Protein AF-A0A2N2HUB3-F1 (afdb_monomer_lite)

Radius of gyration: 21.48 Å; chains: 1; bounding box: 60×39×66 Å

pLDDT: mean 91.84, std 10.14, range [50.34, 98.69]

Structure (mmCIF, N/CA/C/O backbone):
data_AF-A0A2N2HUB3-F1
#
_entry.id   AF-A0A2N2HUB3-F1
#
loop_
_atom_site.group_PDB
_atom_site.id
_atom_site.type_symbol
_atom_site.label_atom_id
_atom_site.label_alt_id
_atom_site.label_comp_id
_atom_site.label_asym_id
_atom_site.label_entity_id
_atom_site.label_seq_id
_atom_site.pdbx_PDB_ins_code
_atom_site.Cartn_x
_atom_site.Cartn_y
_atom_site.Cartn_z
_atom_site.occupancy
_atom_site.B_iso_or_equiv
_atom_site.auth_seq_id
_atom_site.auth_comp_id
_atom_site.auth_asym_id
_atom_site.auth_atom_id
_atom_site.pdbx_PDB_model_num
ATOM 1 N N . MET A 1 1 ? -15.104 -10.511 15.537 1.00 75.62 1 MET A N 1
ATOM 2 C CA . MET A 1 1 ? -16.083 -10.138 14.486 1.00 75.62 1 MET A CA 1
ATOM 3 C C . MET A 1 1 ? -15.858 -8.746 13.889 1.00 75.62 1 MET A C 1
ATOM 5 O O . MET A 1 1 ? -15.618 -8.675 12.693 1.00 75.62 1 MET A O 1
ATOM 9 N N . PHE A 1 2 ? -15.885 -7.640 14.654 1.00 90.81 2 PHE A N 1
ATOM 10 C CA . PHE A 1 2 ? -15.798 -6.290 14.054 1.00 90.81 2 PHE A CA 1
ATOM 11 C C . PHE A 1 2 ? -14.501 -6.021 13.260 1.00 90.81 2 PHE A C 1
ATOM 13 O O . PHE A 1 2 ? -14.580 -5.626 12.099 1.00 90.81 2 PHE A O 1
ATOM 20 N N . LEU A 1 3 ? -13.321 -6.259 13.855 1.00 93.94 3 LEU A N 1
ATOM 21 C CA . LEU A 1 3 ? -12.032 -6.048 13.176 1.00 93.94 3 LEU A CA 1
ATOM 22 C C . LEU A 1 3 ? -11.904 -6.917 11.917 1.00 93.94 3 LEU A C 1
ATOM 24 O O . LEU A 1 3 ? -11.557 -6.408 10.862 1.00 93.94 3 LEU A O 1
ATOM 28 N N . GLN A 1 4 ? -12.263 -8.197 12.019 1.00 96.50 4 GLN A N 1
ATOM 29 C CA . GLN A 1 4 ? -12.254 -9.152 10.906 1.00 96.50 4 GLN A CA 1
ATOM 30 C C . GLN A 1 4 ? -13.107 -8.671 9.725 1.00 96.50 4 GLN A C 1
ATOM 32 O O . GLN A 1 4 ? -12.655 -8.705 8.588 1.00 96.50 4 GLN A O 1
ATOM 37 N N . ARG A 1 5 ? -14.300 -8.119 9.984 1.00 96.56 5 ARG A N 1
ATOM 38 C CA . ARG A 1 5 ? -15.138 -7.524 8.930 1.00 96.56 5 ARG A CA 1
ATOM 39 C C . ARG A 1 5 ? -14.471 -6.314 8.267 1.00 96.56 5 ARG A C 1
ATOM 41 O O . ARG A 1 5 ? -14.607 -6.133 7.062 1.00 96.56 5 ARG A O 1
ATOM 48 N N . ARG A 1 6 ? -13.773 -5.476 9.042 1.00 97.19 6 ARG A N 1
ATOM 49 C CA . ARG A 1 6 ? -13.051 -4.305 8.519 1.00 97.19 6 ARG A CA 1
ATOM 50 C C . ARG A 1 6 ? -11.842 -4.698 7.677 1.00 97.19 6 ARG A C 1
ATOM 52 O O . ARG A 1 6 ? -11.689 -4.158 6.590 1.00 97.19 6 ARG A O 1
ATOM 59 N N . VAL A 1 7 ? -11.049 -5.662 8.142 1.00 97.69 7 VAL A N 1
ATOM 60 C CA . VAL A 1 7 ? -9.924 -6.220 7.378 1.00 97.69 7 VAL A CA 1
ATOM 61 C C . VAL A 1 7 ? -10.422 -6.903 6.107 1.00 97.69 7 VAL A C 1
ATOM 63 O O . VAL A 1 7 ? -9.866 -6.662 5.043 1.00 97.69 7 VAL A O 1
ATOM 66 N N . GLY A 1 8 ? -11.525 -7.654 6.177 1.00 97.69 8 GLY A N 1
ATOM 67 C CA . GLY A 1 8 ? -12.144 -8.240 4.991 1.00 97.69 8 GLY A CA 1
ATOM 68 C C . GLY A 1 8 ? -12.582 -7.182 3.975 1.00 97.69 8 GLY A C 1
ATOM 69 O O . GLY A 1 8 ? -12.264 -7.299 2.796 1.00 97.69 8 GLY A O 1
ATOM 70 N N . LEU A 1 9 ? -13.262 -6.118 4.419 1.00 97.94 9 LEU A N 1
ATOM 71 C CA . LEU A 1 9 ? -13.651 -5.012 3.536 1.00 97.94 9 LEU A CA 1
ATOM 72 C C . LEU A 1 9 ? -12.430 -4.332 2.906 1.00 97.94 9 LEU A C 1
ATOM 74 O O . LEU A 1 9 ? -12.442 -4.071 1.711 1.00 97.94 9 LEU A O 1
ATOM 78 N N . PHE A 1 10 ? -11.371 -4.106 3.684 1.00 98.38 10 PHE A N 1
ATOM 79 C CA . PHE A 1 10 ? -10.105 -3.597 3.163 1.00 98.38 10 PHE A CA 1
ATOM 80 C C . PHE A 1 10 ? -9.501 -4.519 2.096 1.00 98.38 10 PHE A C 1
ATOM 82 O O . PHE A 1 10 ? -9.137 -4.026 1.034 1.00 98.38 10 PHE A O 1
ATOM 89 N N . GLY A 1 11 ? -9.454 -5.835 2.330 1.00 98.12 11 GLY A N 1
ATOM 90 C CA . GLY A 1 11 ? -8.961 -6.804 1.347 1.00 98.12 11 GLY A CA 1
ATOM 91 C C . GLY A 1 11 ? -9.738 -6.747 0.030 1.00 98.12 11 GLY A C 1
ATOM 92 O O . GLY A 1 11 ? -9.138 -6.704 -1.040 1.00 98.12 11 GLY A O 1
ATOM 93 N N . LEU A 1 12 ? -11.070 -6.641 0.098 1.00 98.38 12 LEU A N 1
ATOM 94 C CA . LEU A 1 12 ? -11.916 -6.502 -1.090 1.00 98.38 12 LEU A CA 1
ATOM 95 C C . LEU A 1 12 ? -11.690 -5.170 -1.814 1.00 98.38 12 LEU A C 1
ATOM 97 O O . LEU A 1 12 ? -11.563 -5.157 -3.034 1.00 98.38 12 LEU A O 1
ATOM 101 N N . THR A 1 13 ? -11.629 -4.055 -1.080 1.00 98.25 13 THR A N 1
ATOM 102 C CA . THR A 1 13 ? -11.355 -2.734 -1.664 1.00 98.25 13 THR A CA 1
ATOM 103 C C . THR A 1 13 ? -9.975 -2.700 -2.316 1.00 98.25 13 THR A C 1
ATOM 105 O O . THR A 1 13 ? -9.844 -2.227 -3.438 1.00 98.25 13 THR A O 1
ATOM 108 N N . GLY A 1 14 ? -8.957 -3.245 -1.652 1.00 97.81 14 GLY A N 1
ATOM 109 C CA . GLY A 1 14 ? -7.604 -3.341 -2.188 1.00 97.81 14 GLY A CA 1
ATOM 110 C C . GLY A 1 14 ? -7.521 -4.225 -3.436 1.00 97.81 14 GLY A C 1
ATOM 111 O O . GLY A 1 14 ? -6.893 -3.831 -4.416 1.00 97.81 14 GLY A O 1
ATOM 112 N N . PHE A 1 15 ? -8.213 -5.370 -3.444 1.00 98.44 15 PHE A N 1
ATOM 113 C CA . PHE A 1 15 ? -8.349 -6.205 -4.640 1.00 98.44 15 PHE A CA 1
ATOM 114 C C . PHE A 1 15 ? -9.063 -5.470 -5.778 1.00 98.44 15 PHE A C 1
ATOM 116 O O . PHE A 1 15 ? -8.614 -5.556 -6.912 1.00 98.44 15 PHE A O 1
ATOM 123 N N . ALA A 1 16 ? -10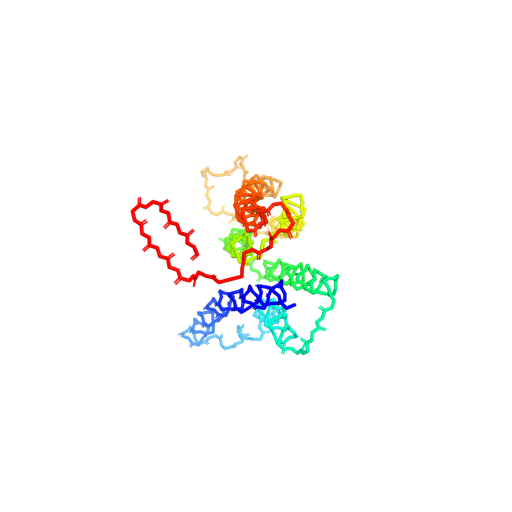.138 -4.727 -5.504 1.00 98.12 16 ALA A N 1
ATOM 124 C CA . ALA A 1 16 ? -10.849 -3.971 -6.535 1.00 98.12 16 ALA A CA 1
ATOM 125 C C . ALA A 1 16 ? -9.973 -2.863 -7.148 1.00 98.12 16 ALA A C 1
ATOM 127 O O . ALA A 1 16 ? -9.971 -2.687 -8.367 1.00 98.12 16 ALA A O 1
ATOM 128 N N . LEU A 1 17 ? -9.193 -2.154 -6.323 1.00 96.31 17 LEU A N 1
ATOM 129 C CA . LEU A 1 17 ? -8.239 -1.143 -6.789 1.00 96.31 17 LEU A CA 1
ATOM 130 C C . LEU A 1 17 ? -7.161 -1.764 -7.691 1.00 96.31 17 LEU A C 1
ATOM 132 O O . LEU A 1 17 ? -6.970 -1.299 -8.813 1.00 96.31 17 LEU A O 1
ATOM 136 N N . GLY A 1 18 ? -6.510 -2.842 -7.241 1.00 96.25 18 GLY A N 1
ATOM 137 C CA . GLY A 1 18 ? -5.507 -3.558 -8.041 1.00 96.25 18 GLY A CA 1
ATOM 138 C C . GLY A 1 18 ? -6.098 -4.175 -9.310 1.00 96.25 18 GLY A C 1
ATOM 139 O O . GLY A 1 18 ? -5.625 -3.939 -10.418 1.00 96.25 18 GLY A O 1
ATOM 140 N N . GLY A 1 19 ? -7.217 -4.881 -9.165 1.00 96.62 19 GLY A N 1
ATOM 141 C CA . GLY A 1 19 ? -7.943 -5.531 -10.251 1.00 96.62 19 GLY A CA 1
ATOM 142 C C . GLY A 1 19 ? -8.383 -4.568 -11.351 1.00 96.62 19 GLY A C 1
ATOM 143 O O . GLY A 1 19 ? -8.326 -4.934 -12.519 1.00 96.62 19 GLY A O 1
ATOM 144 N N . THR A 1 20 ? -8.743 -3.325 -11.016 1.00 96.62 20 THR A N 1
ATOM 145 C CA . THR A 1 20 ? -9.075 -2.300 -12.022 1.00 96.62 20 THR A CA 1
ATOM 146 C C . THR A 1 20 ? -7.884 -2.029 -12.944 1.00 96.62 20 THR A C 1
ATOM 148 O O . THR A 1 20 ? -8.033 -2.029 -14.166 1.00 96.62 20 THR A O 1
ATOM 151 N N . PHE A 1 21 ? -6.683 -1.857 -12.381 1.00 94.38 21 PHE A N 1
ATOM 152 C CA . PHE A 1 21 ? -5.484 -1.624 -13.185 1.00 94.38 21 PHE A CA 1
ATOM 153 C C . PHE A 1 21 ? -5.021 -2.893 -13.909 1.00 94.38 21 PHE A C 1
ATOM 155 O O . PHE A 1 21 ? -4.549 -2.816 -15.040 1.00 94.38 21 PHE A O 1
ATOM 162 N N . LEU A 1 22 ? -5.211 -4.072 -13.310 1.00 95.81 22 LEU A N 1
ATOM 163 C CA . LEU A 1 22 ? -4.952 -5.345 -13.980 1.00 95.81 22 LEU A CA 1
ATOM 164 C C . LEU A 1 22 ? -5.840 -5.523 -15.221 1.00 95.81 22 LEU A C 1
ATOM 166 O O . LEU A 1 22 ? -5.328 -5.848 -16.288 1.00 95.81 22 LEU A O 1
ATOM 170 N N . VAL A 1 23 ? -7.147 -5.261 -15.105 1.00 97.12 23 VAL A N 1
ATOM 171 C CA . VAL A 1 23 ? -8.097 -5.312 -16.231 1.00 97.12 23 VAL A CA 1
ATOM 172 C C . VAL A 1 23 ? -7.701 -4.313 -17.310 1.00 97.12 23 VAL A C 1
ATOM 174 O O . VAL A 1 23 ? -7.645 -4.681 -18.481 1.00 97.12 23 VAL A O 1
ATOM 177 N N . PHE A 1 24 ? -7.356 -3.081 -16.927 1.00 95.19 24 PHE A N 1
ATOM 178 C CA . PHE A 1 24 ? -6.830 -2.087 -17.862 1.00 95.19 24 PHE A CA 1
ATOM 179 C C . PHE A 1 24 ? -5.612 -2.620 -18.636 1.00 95.19 24 PHE A C 1
ATOM 181 O O . PHE A 1 24 ? -5.588 -2.546 -19.862 1.00 95.19 24 PHE A O 1
ATOM 188 N N . ARG A 1 25 ? -4.636 -3.230 -17.952 1.00 93.75 25 ARG A N 1
ATOM 189 C CA . ARG A 1 25 ? -3.442 -3.804 -18.597 1.00 93.75 25 ARG A CA 1
ATOM 190 C C . ARG A 1 25 ? -3.767 -4.965 -19.540 1.00 93.75 25 ARG A C 1
ATOM 192 O O . ARG A 1 25 ? -3.161 -5.048 -20.604 1.00 93.75 25 ARG A O 1
ATOM 199 N N . VAL A 1 26 ? -4.722 -5.829 -19.183 1.00 95.62 26 VAL A N 1
ATOM 200 C CA . VAL A 1 26 ? -5.209 -6.901 -20.072 1.00 95.62 26 VAL A CA 1
ATOM 201 C C . VAL A 1 26 ? -5.832 -6.305 -21.335 1.00 95.62 26 VAL A C 1
ATOM 203 O O . VAL A 1 26 ? -5.488 -6.727 -22.434 1.00 95.62 26 VAL A O 1
ATOM 206 N N . ILE A 1 27 ? -6.700 -5.298 -21.193 1.00 95.88 27 ILE A N 1
ATOM 207 C CA . ILE A 1 27 ? -7.337 -4.622 -22.334 1.00 95.88 27 ILE A CA 1
ATOM 208 C C . ILE A 1 27 ? -6.278 -4.010 -23.254 1.00 95.88 27 ILE A C 1
ATOM 210 O O . ILE A 1 27 ? -6.355 -4.201 -24.463 1.00 95.88 27 ILE A O 1
ATOM 214 N N . VAL A 1 28 ? -5.279 -3.319 -22.694 1.00 93.12 28 VAL A N 1
ATOM 215 C CA . VAL A 1 28 ? -4.187 -2.721 -23.478 1.00 93.12 28 VAL A CA 1
ATOM 216 C C . VAL A 1 28 ? -3.401 -3.792 -24.235 1.00 93.12 28 VAL A C 1
ATOM 218 O O . VAL A 1 28 ? -3.229 -3.649 -25.437 1.00 93.12 28 VAL A O 1
ATOM 221 N N . SER A 1 29 ? -2.992 -4.878 -23.573 1.00 93.56 29 SER A N 1
ATOM 222 C CA . SER A 1 29 ? -2.249 -5.981 -24.209 1.00 93.56 29 SER A CA 1
ATOM 223 C C . SER A 1 29 ? -3.013 -6.607 -25.382 1.00 93.56 29 SER A C 1
ATOM 225 O O . SER A 1 29 ? -2.427 -6.854 -26.438 1.00 93.56 29 SER A O 1
ATOM 227 N N . LEU A 1 30 ? -4.326 -6.812 -25.232 1.00 94.00 30 LEU A N 1
ATOM 228 C CA . LEU A 1 30 ? -5.175 -7.330 -26.307 1.00 94.00 30 LEU A CA 1
ATOM 229 C C . LEU A 1 30 ? -5.362 -6.307 -27.437 1.00 94.00 30 LEU A C 1
ATOM 231 O O . LEU A 1 30 ? -5.325 -6.676 -28.607 1.00 94.00 30 LEU A O 1
ATOM 235 N N . ALA A 1 31 ? -5.535 -5.025 -27.104 1.00 94.94 31 ALA A N 1
ATOM 236 C CA . ALA A 1 31 ? -5.733 -3.956 -28.083 1.00 94.94 31 ALA A CA 1
ATOM 237 C C . ALA A 1 31 ? -4.475 -3.670 -28.918 1.00 94.94 31 ALA A C 1
ATOM 239 O O . ALA A 1 31 ? -4.591 -3.317 -30.090 1.00 94.94 31 ALA A O 1
ATOM 240 N N . THR A 1 32 ? -3.279 -3.846 -28.348 1.00 93.75 32 THR A N 1
ATOM 241 C CA . THR A 1 32 ? -2.006 -3.677 -29.065 1.00 93.75 32 THR A CA 1
ATOM 242 C C . THR A 1 32 ? -1.561 -4.935 -29.810 1.00 93.75 32 THR A C 1
ATOM 244 O O . THR A 1 32 ? -0.515 -4.902 -30.442 1.00 93.75 32 THR A O 1
ATOM 247 N N . SER A 1 33 ? -2.344 -6.025 -29.782 1.00 91.06 33 SER A N 1
ATOM 248 C CA . SER A 1 33 ? -1.982 -7.328 -30.372 1.00 91.06 33 SER A CA 1
ATOM 249 C C . SER A 1 33 ? -0.669 -7.909 -29.827 1.00 91.06 33 SER A C 1
ATOM 251 O O . SER A 1 33 ? 0.051 -8.601 -30.538 1.00 91.06 33 SER A O 1
ATOM 253 N N . GLU A 1 34 ? -0.394 -7.666 -28.544 1.00 89.12 34 GLU A N 1
ATOM 254 C CA . GLU A 1 34 ? 0.800 -8.133 -27.829 1.00 89.12 34 GLU A CA 1
ATOM 255 C C . GLU A 1 34 ? 0.377 -9.110 -26.710 1.00 89.12 34 GLU A C 1
ATOM 257 O O . GLU A 1 34 ? 0.435 -8.765 -25.521 1.00 89.12 34 GLU A O 1
ATOM 262 N N . PRO A 1 35 ? -0.133 -10.315 -27.045 1.00 86.25 35 PRO A N 1
ATOM 263 C CA . PRO A 1 35 ? -0.679 -11.254 -26.060 1.00 86.25 35 PRO A CA 1
ATOM 264 C C . PRO A 1 35 ? 0.392 -11.829 -25.126 1.00 86.25 35 PRO A C 1
ATOM 266 O O . PRO A 1 35 ? 0.078 -12.202 -23.995 1.00 86.25 35 PRO A O 1
ATOM 269 N N . ASP A 1 36 ? 1.659 -11.840 -25.547 1.00 88.00 36 ASP A N 1
ATOM 270 C CA . ASP A 1 36 ? 2.785 -12.303 -24.729 1.00 88.00 36 ASP A CA 1
ATOM 271 C C . ASP A 1 36 ? 2.968 -11.450 -23.464 1.00 88.00 36 ASP A C 1
ATOM 273 O O . ASP A 1 36 ? 3.448 -11.937 -22.434 1.00 88.00 36 ASP A O 1
ATOM 277 N N . LEU A 1 37 ? 2.481 -10.200 -23.476 1.00 88.38 37 LEU A N 1
ATOM 278 C CA . LEU A 1 37 ? 2.459 -9.344 -22.291 1.00 88.38 37 LEU A CA 1
ATOM 279 C C . LEU A 1 37 ? 1.627 -9.942 -21.152 1.00 88.38 37 LEU A C 1
ATOM 281 O O . LEU A 1 37 ? 1.935 -9.660 -19.996 1.00 88.38 37 LEU A O 1
ATOM 285 N N . LEU A 1 38 ? 0.623 -10.784 -21.431 1.00 91.56 38 LEU A N 1
ATOM 286 C CA . LEU A 1 38 ? -0.212 -11.424 -20.404 1.00 91.56 38 LEU A CA 1
ATOM 287 C C . LEU A 1 38 ? 0.583 -12.386 -19.514 1.00 91.56 38 LEU A C 1
ATOM 289 O O . LEU A 1 38 ? 0.256 -12.541 -18.336 1.00 91.56 38 LEU A O 1
ATOM 293 N N . LEU A 1 39 ? 1.629 -13.007 -20.062 1.00 93.44 39 LEU A N 1
ATOM 294 C CA . LEU A 1 39 ? 2.522 -13.920 -19.344 1.00 93.44 39 LEU A CA 1
ATOM 295 C C . LEU A 1 39 ? 3.796 -13.230 -18.848 1.00 93.44 39 LEU A C 1
ATOM 297 O O . LEU A 1 39 ? 4.616 -13.852 -18.171 1.00 93.44 39 LEU A O 1
ATOM 301 N N . HIS A 1 40 ? 3.959 -11.939 -19.140 1.00 94.69 40 HIS A N 1
ATOM 302 C CA . HIS A 1 40 ? 5.112 -11.176 -18.695 1.00 94.69 40 HIS A CA 1
ATOM 303 C C . HIS A 1 40 ? 5.210 -11.178 -17.155 1.00 94.69 40 HIS A C 1
ATOM 305 O O . HIS A 1 40 ? 4.186 -11.020 -16.476 1.00 94.69 40 HIS A O 1
ATOM 311 N N . PRO A 1 41 ? 6.417 -11.278 -16.559 1.00 96.38 41 PRO A N 1
ATOM 312 C CA . PRO A 1 41 ? 6.581 -11.332 -15.102 1.00 96.38 41 PRO A CA 1
ATOM 313 C C . PRO A 1 41 ? 5.884 -10.189 -14.350 1.00 96.38 41 PRO A C 1
ATOM 315 O O . PRO A 1 41 ? 5.332 -10.391 -13.267 1.00 96.38 41 PRO A O 1
ATOM 318 N N . SER A 1 42 ? 5.822 -8.993 -14.948 1.00 95.25 42 SER A N 1
ATOM 319 C CA . SER A 1 42 ? 5.101 -7.851 -14.371 1.00 95.25 42 SER A CA 1
ATOM 320 C C . SER A 1 42 ? 3.577 -8.051 -14.300 1.00 95.25 42 SER A C 1
ATOM 322 O O . SER A 1 42 ? 2.930 -7.474 -13.429 1.00 95.25 42 SER A O 1
ATOM 324 N N . MET A 1 43 ? 2.961 -8.837 -15.188 1.00 96.31 43 MET A N 1
ATOM 325 C CA . MET A 1 43 ? 1.538 -9.197 -15.080 1.00 96.31 43 MET A CA 1
ATOM 326 C C . MET A 1 43 ? 1.314 -10.207 -13.958 1.00 96.31 43 MET A C 1
ATOM 328 O O . MET A 1 43 ? 0.412 -10.024 -13.139 1.00 96.31 43 MET A O 1
ATOM 332 N N . ILE A 1 44 ? 2.180 -11.218 -13.866 1.00 96.88 44 ILE A N 1
ATOM 333 C CA . ILE A 1 44 ? 2.109 -12.257 -12.832 1.00 96.88 44 ILE A CA 1
ATOM 334 C C . ILE A 1 44 ? 2.256 -11.638 -11.438 1.00 96.88 44 ILE A C 1
ATOM 336 O O . ILE A 1 44 ? 1.458 -11.928 -10.548 1.00 96.88 44 ILE A O 1
ATOM 340 N N . LEU A 1 45 ? 3.227 -10.741 -11.247 1.00 97.81 45 LEU A N 1
ATOM 341 C CA . LEU A 1 45 ? 3.451 -10.063 -9.967 1.00 97.81 45 LEU A CA 1
ATOM 342 C C . LEU A 1 45 ? 2.311 -9.107 -9.596 1.00 97.81 45 LEU A C 1
ATOM 344 O O . LEU A 1 45 ? 1.916 -9.052 -8.432 1.00 97.81 45 LEU A O 1
ATOM 348 N N . HIS A 1 46 ? 1.715 -8.420 -10.574 1.00 97.69 46 HIS A N 1
ATOM 349 C CA . HIS A 1 46 ? 0.514 -7.618 -10.339 1.00 97.69 46 HIS A CA 1
ATOM 350 C C . HIS A 1 46 ? -0.654 -8.493 -9.862 1.00 97.69 46 HIS A C 1
ATOM 352 O O . HIS A 1 46 ? -1.294 -8.193 -8.847 1.00 97.69 46 HIS A O 1
ATOM 358 N N . LEU A 1 47 ? -0.926 -9.588 -10.581 1.00 97.88 47 LEU A N 1
ATOM 359 C CA . LEU A 1 47 ? -1.972 -10.542 -10.227 1.00 97.88 47 LEU A CA 1
ATOM 360 C C . LEU A 1 47 ? -1.721 -11.122 -8.832 1.00 97.88 47 LEU A C 1
ATOM 362 O O . LEU A 1 47 ? -2.628 -11.112 -8.004 1.00 97.88 47 LEU A O 1
ATOM 366 N N . ALA A 1 48 ? -0.494 -11.551 -8.535 1.00 98.19 48 ALA A N 1
ATOM 367 C CA . ALA A 1 48 ? -0.116 -12.064 -7.223 1.00 98.19 48 ALA A CA 1
ATOM 368 C C . ALA A 1 48 ? -0.391 -11.035 -6.114 1.00 98.19 48 ALA A C 1
ATOM 370 O O . ALA A 1 48 ? -1.050 -11.365 -5.127 1.00 98.19 48 ALA A O 1
ATOM 371 N N . GLY A 1 49 ? 0.028 -9.778 -6.299 1.00 97.88 49 GLY A N 1
ATOM 372 C CA . GLY A 1 49 ? -0.210 -8.694 -5.342 1.00 97.88 49 GLY A CA 1
ATOM 373 C C . GLY A 1 49 ? -1.694 -8.416 -5.093 1.00 97.88 49 GLY A C 1
ATOM 374 O O . GLY A 1 49 ? -2.102 -8.228 -3.943 1.00 97.88 49 GLY A O 1
ATOM 375 N N . SER A 1 50 ? -2.518 -8.461 -6.142 1.00 98.12 50 SER A N 1
ATOM 376 C CA . SER A 1 50 ? -3.982 -8.365 -6.040 1.00 98.12 50 SER A CA 1
ATOM 377 C C . SER A 1 50 ? -4.594 -9.572 -5.317 1.00 98.12 50 SER A C 1
ATOM 379 O O . SER A 1 50 ? -5.436 -9.407 -4.430 1.00 98.12 50 SER A O 1
ATOM 381 N N . LEU A 1 51 ? -4.146 -10.789 -5.637 1.00 98.31 51 LEU A N 1
ATOM 382 C CA . LEU A 1 51 ? -4.638 -12.017 -5.014 1.00 98.31 51 LEU A CA 1
ATOM 383 C C . LEU A 1 51 ? -4.306 -12.085 -3.520 1.00 98.31 51 LEU A C 1
ATOM 385 O O . LEU A 1 51 ? -5.132 -12.588 -2.767 1.00 98.31 51 LEU A O 1
ATOM 389 N N . MET A 1 52 ? -3.184 -11.523 -3.054 1.00 98.25 52 MET A N 1
ATOM 390 C CA . MET A 1 52 ? -2.882 -11.434 -1.611 1.00 98.25 52 MET A CA 1
ATOM 391 C C . MET A 1 52 ? -3.957 -10.665 -0.820 1.00 98.25 52 MET A C 1
ATOM 393 O O . MET A 1 52 ? -4.254 -10.994 0.329 1.00 98.25 52 MET A O 1
ATOM 397 N N . LEU A 1 53 ? -4.570 -9.643 -1.421 1.00 98.06 53 LEU A N 1
ATOM 398 C CA . LEU A 1 53 ? -5.642 -8.872 -0.782 1.00 98.06 53 LEU A CA 1
ATOM 399 C C . LEU A 1 53 ? -6.992 -9.595 -0.891 1.00 98.06 53 LEU A C 1
ATOM 401 O O . LEU A 1 53 ? -7.779 -9.589 0.062 1.00 98.06 53 LEU A O 1
ATOM 405 N N . LEU A 1 54 ? -7.228 -10.301 -2.001 1.00 98.31 54 LEU A N 1
ATOM 406 C CA . LEU A 1 54 ? -8.412 -11.143 -2.171 1.00 98.31 54 LEU A CA 1
ATOM 407 C C . LEU A 1 54 ? -8.425 -12.330 -1.198 1.00 98.31 54 LEU A C 1
ATOM 409 O O . LEU A 1 54 ? -9.468 -12.631 -0.616 1.00 98.31 54 LEU A O 1
ATOM 413 N N . THR A 1 55 ? -7.283 -12.985 -0.977 1.00 97.81 55 THR A N 1
ATOM 414 C CA . THR A 1 55 ? -7.166 -14.087 -0.009 1.00 97.81 55 THR A CA 1
ATOM 415 C C . THR A 1 55 ? -7.427 -13.595 1.409 1.00 97.81 55 THR A C 1
ATOM 417 O O . THR A 1 55 ? -8.143 -14.257 2.156 1.00 97.81 55 THR A O 1
ATOM 420 N N . SER A 1 56 ? -6.953 -12.397 1.765 1.00 97.38 56 SER A N 1
ATOM 421 C CA . SER A 1 56 ? -7.275 -11.746 3.042 1.00 97.38 56 SER A CA 1
ATOM 422 C C . SER A 1 56 ? -8.783 -11.543 3.227 1.00 97.38 56 SER A C 1
ATOM 424 O O . SER A 1 56 ? -9.335 -11.885 4.278 1.00 97.38 56 SER A O 1
ATOM 426 N N . TRP A 1 57 ? -9.485 -11.076 2.187 1.00 98.12 57 TRP A N 1
ATOM 427 C CA . TRP A 1 57 ? -10.948 -10.992 2.196 1.00 98.12 57 TRP A CA 1
ATOM 428 C C . TRP A 1 57 ? -11.610 -12.363 2.359 1.00 98.12 57 TRP A C 1
ATOM 430 O O . TRP A 1 57 ? -12.468 -12.517 3.231 1.00 98.12 57 TRP A O 1
ATOM 440 N N . ALA A 1 58 ? -11.203 -13.355 1.565 1.00 97.75 58 ALA A N 1
ATOM 441 C CA . ALA A 1 58 ? -11.786 -14.693 1.584 1.00 97.75 58 ALA A CA 1
ATOM 442 C C . ALA A 1 58 ? -11.620 -15.359 2.959 1.00 97.75 58 ALA A C 1
ATOM 444 O O . ALA A 1 58 ? -12.596 -15.835 3.538 1.00 97.75 58 ALA A O 1
ATOM 445 N N . LEU A 1 59 ? -10.416 -15.304 3.536 1.00 97.06 59 LEU A N 1
ATOM 446 C CA . LEU A 1 59 ? -10.126 -15.843 4.866 1.00 97.06 59 LEU A CA 1
ATOM 447 C C . LEU A 1 59 ? -10.914 -15.114 5.958 1.00 97.06 59 LEU A C 1
ATOM 449 O O . LEU A 1 59 ? -11.481 -15.761 6.839 1.00 97.06 59 LEU A O 1
ATOM 453 N N . CYS A 1 60 ? -11.062 -13.788 5.864 1.00 96.44 60 CYS A N 1
ATOM 454 C CA . CYS A 1 60 ? -11.882 -13.020 6.804 1.00 96.44 60 CYS A CA 1
ATOM 455 C C . CYS A 1 60 ? -13.376 -13.385 6.765 1.00 96.44 60 CYS A C 1
ATOM 457 O O . CYS A 1 60 ? -14.089 -13.039 7.709 1.00 96.44 60 CYS A O 1
ATOM 459 N N . ARG A 1 61 ? -13.867 -14.086 5.733 1.00 94.75 61 ARG A N 1
ATOM 460 C CA . ARG A 1 61 ? -15.242 -14.619 5.692 1.00 94.75 61 ARG A CA 1
ATOM 461 C C . ARG A 1 61 ? -15.403 -15.958 6.408 1.00 94.75 61 ARG A C 1
ATOM 463 O O . ARG A 1 61 ? -16.534 -16.361 6.666 1.00 94.75 61 ARG A O 1
ATOM 470 N N . THR A 1 62 ? -14.306 -16.641 6.722 1.00 91.00 62 THR A N 1
ATOM 471 C CA . THR A 1 62 ? -14.338 -17.973 7.335 1.00 91.00 62 THR A CA 1
ATOM 472 C C . THR A 1 62 ? -14.238 -17.878 8.854 1.00 91.00 62 THR A C 1
ATOM 474 O O . THR A 1 62 ? -13.266 -17.352 9.386 1.00 91.00 62 THR A O 1
ATOM 477 N N . GLY A 1 63 ? -15.242 -18.393 9.567 1.00 87.75 63 GLY A N 1
ATOM 478 C CA . GLY A 1 63 ? -15.221 -18.522 11.029 1.00 87.75 63 GLY A CA 1
ATOM 479 C C . GLY A 1 63 ? -14.985 -17.220 11.814 1.00 87.75 63 GLY A C 1
ATOM 480 O O . GLY A 1 63 ? -14.997 -16.109 11.283 1.00 87.75 63 GLY A O 1
ATOM 481 N N . ALA A 1 64 ? -14.768 -17.360 13.122 1.00 93.12 64 ALA A N 1
ATOM 482 C CA . ALA A 1 64 ? -14.406 -16.257 14.009 1.00 93.12 64 ALA A CA 1
ATOM 483 C C . ALA A 1 64 ? -12.938 -16.389 14.420 1.00 93.12 64 ALA A C 1
ATOM 485 O O . ALA A 1 64 ? -12.572 -17.303 15.154 1.00 93.12 64 ALA A O 1
ATOM 486 N N . TRP A 1 65 ? -12.099 -15.467 13.949 1.00 95.00 65 TRP A N 1
ATOM 487 C CA . TRP A 1 65 ? -10.662 -15.513 14.210 1.00 95.00 65 TRP A CA 1
ATOM 488 C C . TRP A 1 65 ? -10.301 -14.681 15.445 1.00 95.00 65 TRP A C 1
ATOM 490 O O . TRP A 1 65 ? -10.902 -13.619 15.681 1.00 95.00 65 TRP A O 1
ATOM 500 N N . PRO A 1 66 ? -9.296 -15.107 16.231 1.00 95.81 66 PRO A N 1
ATOM 501 C CA . PRO A 1 66 ? -8.771 -14.286 17.307 1.00 95.81 66 PRO A CA 1
ATOM 502 C C . PRO A 1 66 ? -8.114 -13.029 16.726 1.00 95.81 66 PRO A C 1
ATOM 504 O O . PRO A 1 66 ? -7.570 -13.024 15.620 1.00 95.81 66 PRO A O 1
ATOM 507 N N . ARG A 1 67 ? -8.140 -11.941 17.501 1.00 94.75 67 ARG A N 1
ATOM 508 C CA . ARG A 1 67 ? -7.675 -10.615 17.064 1.00 94.75 67 ARG A CA 1
ATOM 509 C C . ARG A 1 67 ? -6.263 -10.635 16.467 1.00 94.75 67 ARG A C 1
ATOM 511 O O . ARG A 1 67 ? -6.059 -10.045 15.413 1.00 94.75 67 ARG A O 1
ATOM 518 N N . ARG A 1 68 ? -5.323 -11.334 17.113 1.00 96.06 68 ARG A N 1
ATOM 519 C CA . ARG A 1 68 ? -3.922 -11.416 16.667 1.00 96.06 68 ARG A CA 1
ATOM 520 C C . ARG A 1 68 ? -3.792 -12.027 15.272 1.00 96.06 68 ARG A C 1
ATOM 522 O O . ARG A 1 68 ? -3.036 -11.508 14.463 1.00 96.06 68 ARG A O 1
ATOM 529 N N . SER A 1 69 ? -4.559 -13.073 14.968 1.00 97.19 69 SER A N 1
ATOM 530 C CA . SER A 1 69 ? -4.514 -13.721 13.654 1.00 97.19 69 SER A CA 1
ATOM 531 C C . SER A 1 69 ? -5.085 -12.829 12.555 1.00 97.19 69 SER A C 1
ATOM 533 O O . SER A 1 69 ? -4.548 -12.802 11.456 1.00 97.19 69 SER A O 1
ATOM 535 N N . VAL A 1 70 ? -6.122 -12.040 12.856 1.00 97.19 70 VAL A N 1
ATOM 536 C CA . VAL A 1 70 ? -6.662 -11.044 11.914 1.00 97.19 70 VAL A CA 1
ATOM 537 C C . VAL A 1 70 ? -5.653 -9.918 11.660 1.00 97.19 70 VAL A C 1
ATOM 539 O O . VAL A 1 70 ? -5.463 -9.507 10.520 1.00 97.19 70 VAL A O 1
ATOM 542 N N . GLU A 1 71 ? -4.981 -9.428 12.705 1.00 96.56 71 GLU A N 1
ATOM 543 C CA . GLU A 1 71 ? -3.934 -8.402 12.585 1.00 96.56 71 GLU A CA 1
ATOM 544 C C . GLU A 1 71 ? -2.709 -8.924 11.814 1.00 96.56 71 GLU A C 1
ATOM 546 O O . GLU A 1 71 ? -2.144 -8.199 10.991 1.00 96.56 71 GLU A O 1
ATOM 551 N N . ALA A 1 72 ? -2.318 -10.183 12.031 1.00 97.44 72 ALA A N 1
ATOM 552 C CA . ALA A 1 72 ? -1.255 -10.841 11.277 1.00 97.44 72 ALA A CA 1
ATOM 553 C C . ALA A 1 72 ? -1.644 -11.028 9.804 1.00 97.44 72 ALA A C 1
ATOM 555 O O . ALA A 1 72 ? -0.862 -10.669 8.928 1.00 97.44 72 ALA A O 1
ATOM 556 N N . LEU A 1 73 ? -2.860 -11.505 9.520 1.00 97.69 73 LEU A N 1
ATOM 557 C CA . LEU A 1 73 ? -3.383 -11.659 8.159 1.00 97.69 73 LEU A CA 1
ATOM 558 C C . LEU A 1 73 ? -3.402 -10.324 7.404 1.00 97.69 73 LEU A C 1
ATOM 560 O O . LEU A 1 73 ? -2.927 -10.237 6.278 1.00 97.69 73 LEU A O 1
ATOM 564 N N . GLU A 1 74 ? -3.906 -9.261 8.032 1.00 97.88 74 GLU A N 1
ATOM 565 C CA . GLU A 1 74 ? -3.898 -7.908 7.461 1.00 97.88 74 GLU A CA 1
ATOM 566 C C . GLU A 1 74 ? -2.472 -7.442 7.130 1.00 97.88 74 GLU A C 1
ATOM 568 O O . GLU A 1 74 ? -2.206 -6.972 6.027 1.00 97.88 74 GLU A O 1
ATOM 573 N N . SER A 1 75 ? -1.549 -7.577 8.086 1.00 98.06 75 SER A N 1
ATOM 574 C CA . SER A 1 75 ? -0.179 -7.074 7.932 1.00 98.06 75 SER A CA 1
ATOM 575 C C . SER A 1 75 ? 0.586 -7.872 6.873 1.00 98.06 75 SER A C 1
ATOM 577 O O . SER A 1 75 ? 1.259 -7.289 6.031 1.00 98.06 75 SER A O 1
ATOM 579 N N . THR A 1 76 ? 0.448 -9.200 6.879 1.00 98.25 76 THR A N 1
ATOM 580 C CA . THR A 1 76 ? 1.095 -10.089 5.902 1.00 98.25 76 THR A CA 1
ATOM 581 C C . THR A 1 76 ? 0.533 -9.890 4.501 1.00 98.25 76 THR A C 1
ATOM 583 O O . THR A 1 76 ? 1.316 -9.734 3.573 1.00 98.25 76 THR A O 1
ATOM 586 N N . SER A 1 77 ? -0.792 -9.811 4.333 1.00 98.06 77 SER A N 1
ATOM 587 C CA . SER A 1 77 ? -1.400 -9.554 3.018 1.00 98.06 77 SER A CA 1
ATOM 588 C C . SER A 1 77 ? -0.999 -8.195 2.445 1.00 98.06 77 SER A C 1
ATOM 590 O O . SER A 1 77 ? -0.638 -8.126 1.273 1.00 98.06 77 SER A O 1
ATOM 592 N N . LEU A 1 78 ? -0.983 -7.131 3.259 1.00 98.38 78 LEU A N 1
ATOM 593 C CA . LEU A 1 78 ? -0.528 -5.810 2.817 1.00 98.38 78 LEU A CA 1
ATOM 594 C C . LEU A 1 78 ? 0.953 -5.815 2.418 1.00 98.38 78 LEU A C 1
ATOM 596 O O . LEU A 1 78 ? 1.290 -5.313 1.350 1.00 98.38 78 LEU A O 1
ATOM 600 N N . LEU A 1 79 ? 1.833 -6.368 3.258 1.00 98.50 79 LEU A N 1
ATOM 601 C CA . LEU A 1 79 ? 3.276 -6.367 3.001 1.00 98.50 79 LEU A CA 1
ATOM 602 C C . LEU A 1 79 ? 3.655 -7.286 1.831 1.00 98.50 79 LEU A C 1
ATOM 604 O O . LEU A 1 79 ? 4.493 -6.912 1.016 1.00 98.50 79 LEU A O 1
ATOM 608 N N . ALA A 1 80 ? 3.013 -8.449 1.700 1.00 98.38 80 ALA A N 1
ATOM 609 C CA . ALA A 1 80 ? 3.205 -9.337 0.555 1.00 98.38 80 ALA A CA 1
ATOM 610 C C . ALA A 1 80 ? 2.688 -8.701 -0.743 1.00 98.38 80 ALA A C 1
ATOM 612 O O . ALA A 1 80 ? 3.351 -8.782 -1.774 1.00 98.38 80 ALA A O 1
ATOM 613 N N . SER A 1 81 ? 1.538 -8.019 -0.687 1.00 98.19 81 SER A N 1
ATOM 614 C CA . SER A 1 81 ? 1.014 -7.255 -1.822 1.00 98.19 81 SER A CA 1
ATOM 615 C C . SER A 1 81 ? 1.979 -6.140 -2.231 1.00 98.19 81 SER A C 1
ATOM 617 O O . SER A 1 81 ? 2.336 -6.039 -3.402 1.00 98.19 81 SER A O 1
ATOM 619 N N . ALA A 1 82 ? 2.488 -5.371 -1.263 1.00 97.94 82 ALA A N 1
ATOM 620 C CA . ALA A 1 82 ? 3.486 -4.330 -1.492 1.00 97.94 82 ALA A CA 1
ATOM 621 C C . ALA A 1 82 ? 4.767 -4.877 -2.133 1.00 97.94 82 ALA A C 1
ATOM 623 O O . ALA A 1 82 ? 5.262 -4.293 -3.090 1.00 97.94 82 ALA A O 1
ATOM 624 N N . ALA A 1 83 ? 5.283 -6.008 -1.645 1.00 98.00 83 ALA A N 1
ATOM 625 C CA . ALA A 1 83 ? 6.463 -6.652 -2.215 1.00 98.00 83 ALA A CA 1
ATOM 626 C C . ALA A 1 83 ? 6.222 -7.135 -3.655 1.00 98.00 83 ALA A C 1
ATOM 628 O O . ALA A 1 83 ? 7.095 -6.975 -4.504 1.00 98.00 83 ALA A O 1
ATOM 629 N N . ALA A 1 84 ? 5.037 -7.673 -3.956 1.00 98.12 84 ALA A N 1
ATOM 630 C CA . ALA A 1 84 ? 4.676 -8.094 -5.308 1.00 98.12 84 ALA A CA 1
ATOM 631 C C . ALA A 1 84 ? 4.543 -6.899 -6.270 1.00 98.12 84 ALA A C 1
ATOM 63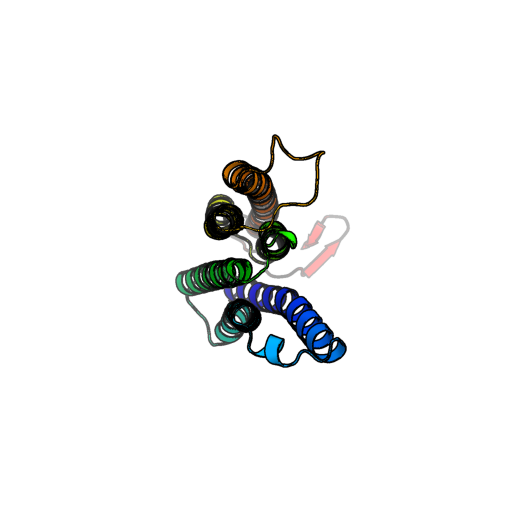3 O O . ALA A 1 84 ? 5.103 -6.933 -7.365 1.00 98.12 84 ALA A O 1
ATOM 634 N N . TYR A 1 85 ? 3.879 -5.813 -5.854 1.00 97.31 85 TYR A N 1
ATOM 635 C CA . TYR A 1 85 ? 3.814 -4.576 -6.643 1.00 97.31 85 TYR A CA 1
ATOM 636 C C . TYR A 1 85 ? 5.184 -3.919 -6.814 1.00 97.31 85 TYR A C 1
ATOM 638 O O . TYR A 1 85 ? 5.478 -3.428 -7.899 1.00 97.31 85 TYR A O 1
ATOM 646 N N . ALA A 1 86 ? 6.033 -3.959 -5.786 1.00 96.44 86 ALA A N 1
ATOM 647 C CA . ALA A 1 86 ? 7.416 -3.516 -5.886 1.00 96.44 86 ALA A CA 1
ATOM 648 C C . ALA A 1 86 ? 8.188 -4.344 -6.922 1.00 96.44 86 ALA A C 1
ATOM 650 O O . ALA A 1 86 ? 8.752 -3.801 -7.866 1.00 96.44 86 ALA A O 1
ATOM 651 N N . GLY A 1 87 ? 8.145 -5.673 -6.803 1.00 96.75 87 GLY A N 1
ATOM 652 C CA . GLY A 1 87 ? 8.784 -6.583 -7.752 1.00 96.75 87 GLY A CA 1
ATOM 653 C C . GLY A 1 87 ? 8.290 -6.387 -9.186 1.00 96.75 87 GLY A C 1
ATOM 654 O O . GLY A 1 87 ? 9.088 -6.441 -10.115 1.00 96.75 87 GLY A O 1
ATOM 655 N N . MET A 1 88 ? 6.997 -6.099 -9.383 1.00 96.62 88 MET A N 1
ATOM 656 C CA . MET A 1 88 ? 6.443 -5.748 -10.696 1.00 96.62 88 MET A CA 1
ATOM 657 C C . MET A 1 88 ? 7.188 -4.560 -11.320 1.00 96.62 88 MET A C 1
ATOM 659 O O . MET A 1 88 ? 7.462 -4.596 -12.519 1.00 96.62 88 MET A O 1
ATOM 663 N N . GLY A 1 89 ? 7.528 -3.540 -10.526 1.00 95.00 89 GLY A N 1
ATOM 664 C CA . GLY A 1 89 ? 8.249 -2.351 -10.983 1.00 95.00 89 GLY A CA 1
ATOM 665 C C . GLY A 1 89 ? 9.638 -2.639 -11.548 1.00 95.00 89 GLY A C 1
ATOM 666 O O . GLY A 1 89 ? 10.074 -1.925 -12.441 1.00 95.00 89 GLY A O 1
ATOM 667 N N . TYR A 1 90 ? 10.296 -3.719 -11.113 1.00 94.62 90 TYR A N 1
ATOM 668 C CA . TYR A 1 90 ? 11.606 -4.122 -11.639 1.00 94.62 90 TYR A CA 1
ATOM 669 C C . TYR A 1 90 ? 11.567 -4.503 -13.128 1.00 94.62 90 TYR A C 1
ATOM 671 O O . TYR A 1 90 ? 12.555 -4.386 -13.842 1.00 94.62 90 TYR A O 1
ATOM 679 N N . PHE A 1 91 ? 10.405 -4.944 -13.605 1.00 94.00 91 PHE A N 1
ATOM 680 C CA . PHE A 1 91 ? 10.181 -5.359 -14.990 1.00 94.00 91 PHE A CA 1
ATOM 681 C C . PHE A 1 91 ? 9.565 -4.249 -15.854 1.00 94.00 91 PHE A C 1
ATOM 683 O O . PHE A 1 91 ? 9.133 -4.510 -16.976 1.00 94.00 91 PHE A O 1
ATOM 690 N N . ILE A 1 92 ? 9.447 -3.032 -15.322 1.00 91.56 92 ILE A N 1
ATOM 691 C CA . ILE A 1 92 ? 8.912 -1.871 -16.030 1.00 91.56 92 ILE A CA 1
ATOM 692 C C . ILE A 1 92 ? 10.096 -0.965 -16.412 1.00 91.56 92 ILE A C 1
ATOM 694 O O . ILE A 1 92 ? 10.930 -0.677 -15.553 1.00 91.56 92 ILE A O 1
ATOM 698 N N . PRO A 1 93 ? 10.186 -0.495 -17.671 1.00 89.50 93 PRO A N 1
ATOM 699 C CA . PRO A 1 93 ? 11.270 0.385 -18.105 1.00 89.50 93 PRO A CA 1
ATOM 700 C C . PRO A 1 93 ? 11.386 1.659 -17.257 1.00 89.50 93 PRO A C 1
ATOM 702 O O . PRO A 1 93 ? 10.371 2.270 -16.925 1.00 89.50 93 PRO A O 1
ATOM 705 N N . ALA A 1 94 ? 12.614 2.112 -16.984 1.00 88.88 94 ALA A N 1
ATOM 706 C CA . ALA A 1 94 ? 12.880 3.313 -16.183 1.00 88.88 94 ALA A CA 1
ATOM 707 C C . ALA A 1 94 ? 12.194 4.576 -16.740 1.00 88.88 94 ALA A C 1
ATOM 709 O O . ALA A 1 94 ? 11.698 5.401 -15.974 1.00 88.88 94 ALA A O 1
ATOM 710 N N . ILE A 1 95 ? 12.075 4.689 -18.070 1.00 86.25 95 ILE A N 1
ATOM 711 C CA . ILE A 1 95 ? 11.359 5.790 -18.737 1.00 86.25 95 ILE A CA 1
ATOM 712 C C . ILE A 1 95 ? 9.872 5.872 -18.351 1.00 86.25 95 ILE A C 1
ATOM 714 O O . ILE A 1 95 ? 9.279 6.947 -18.402 1.00 86.25 95 ILE A O 1
ATOM 718 N N . ALA A 1 96 ? 9.269 4.757 -17.929 1.00 89.19 96 ALA A N 1
ATOM 719 C CA . ALA A 1 96 ? 7.884 4.699 -17.470 1.00 89.19 96 ALA A CA 1
ATOM 720 C C . ALA A 1 96 ? 7.724 5.019 -15.969 1.00 89.19 96 ALA A C 1
ATOM 722 O O . ALA A 1 96 ? 6.605 4.952 -15.464 1.00 89.19 96 ALA A O 1
ATOM 723 N N . GLN A 1 97 ? 8.812 5.364 -15.266 1.00 90.75 97 GLN A N 1
ATOM 724 C CA . GLN A 1 97 ? 8.823 5.771 -13.852 1.00 90.75 97 GLN A CA 1
ATOM 725 C C . GLN A 1 97 ? 8.082 4.778 -12.935 1.00 90.75 97 GLN A C 1
ATOM 727 O O . GLN A 1 97 ? 7.076 5.128 -12.298 1.00 90.75 97 GLN A O 1
ATOM 732 N N . PRO A 1 98 ? 8.529 3.508 -12.870 1.00 93.56 98 PRO A N 1
ATOM 733 C CA . PRO A 1 98 ? 7.843 2.476 -12.096 1.00 93.56 98 PRO A CA 1
ATOM 734 C C . PRO A 1 98 ? 7.634 2.848 -10.631 1.00 93.56 98 PRO A C 1
ATOM 736 O O . PRO A 1 98 ? 6.595 2.521 -10.057 1.00 93.56 98 PRO A O 1
ATOM 739 N N . GLU A 1 99 ? 8.584 3.550 -10.020 1.00 93.81 99 GLU A N 1
ATOM 740 C CA . GLU A 1 99 ? 8.493 4.053 -8.652 1.00 93.81 99 GLU A CA 1
ATOM 741 C C . GLU A 1 99 ? 7.262 4.927 -8.431 1.00 93.81 99 GLU A C 1
ATOM 743 O O . GLU A 1 99 ? 6.580 4.761 -7.420 1.00 93.81 99 GLU A O 1
ATOM 748 N N . MET A 1 100 ? 6.909 5.784 -9.393 1.00 94.38 100 MET A N 1
ATOM 749 C CA . MET A 1 100 ? 5.737 6.650 -9.297 1.00 94.38 100 MET A CA 1
ATOM 750 C C . MET A 1 100 ? 4.443 5.840 -9.416 1.00 94.38 100 MET A C 1
ATOM 752 O O . MET A 1 100 ? 3.502 6.065 -8.654 1.00 94.38 100 MET A O 1
ATOM 756 N N . ILE A 1 101 ? 4.406 4.853 -10.318 1.00 95.19 101 ILE A N 1
ATOM 757 C CA . ILE A 1 101 ? 3.261 3.940 -10.479 1.00 95.19 101 ILE A CA 1
ATOM 758 C C . ILE A 1 101 ? 3.004 3.185 -9.169 1.00 95.19 101 ILE A C 1
ATOM 760 O O . ILE A 1 101 ? 1.874 3.138 -8.675 1.00 95.19 101 ILE A O 1
ATOM 764 N N . MET A 1 102 ? 4.059 2.616 -8.584 1.00 96.06 102 MET A N 1
ATOM 765 C CA . MET A 1 102 ? 3.985 1.868 -7.328 1.00 96.06 102 MET A CA 1
ATOM 766 C C . MET A 1 102 ? 3.611 2.770 -6.152 1.00 96.06 102 MET A C 1
ATOM 768 O O . MET A 1 102 ? 2.781 2.383 -5.329 1.00 96.06 102 MET A O 1
ATOM 772 N N . LEU A 1 103 ? 4.175 3.980 -6.091 1.00 96.69 103 LEU A N 1
ATOM 773 C CA . LEU A 1 103 ? 3.855 4.971 -5.070 1.00 96.69 103 LEU A CA 1
ATOM 774 C C . LEU A 1 103 ? 2.369 5.324 -5.106 1.00 96.69 103 LEU A C 1
ATOM 776 O O . LEU A 1 103 ? 1.710 5.256 -4.074 1.00 96.69 103 LEU A O 1
ATOM 780 N N . LEU A 1 104 ? 1.814 5.637 -6.278 1.00 96.75 104 LEU A N 1
ATOM 781 C CA . LEU A 1 104 ? 0.391 5.953 -6.426 1.00 96.75 104 LEU A CA 1
ATOM 782 C C . LEU A 1 104 ? -0.499 4.773 -6.020 1.00 96.75 104 LEU A C 1
ATOM 784 O O . LEU A 1 104 ? -1.414 4.939 -5.209 1.00 96.75 104 LEU A O 1
ATOM 788 N N . ALA A 1 105 ? -0.207 3.575 -6.533 1.00 96.56 105 ALA A N 1
ATOM 789 C CA . ALA A 1 105 ? -0.979 2.373 -6.225 1.00 96.56 105 ALA A CA 1
ATOM 790 C C . ALA A 1 105 ? -0.985 2.071 -4.718 1.00 96.56 105 ALA A C 1
ATOM 792 O O . ALA A 1 105 ? -2.042 1.850 -4.118 1.00 96.56 105 ALA A O 1
ATOM 793 N N . MET A 1 106 ? 0.187 2.116 -4.081 1.00 97.56 106 MET A N 1
ATOM 794 C CA . MET A 1 106 ? 0.310 1.797 -2.663 1.00 97.56 106 MET A CA 1
ATOM 795 C C . MET A 1 106 ? -0.199 2.918 -1.759 1.00 97.56 106 MET A C 1
ATOM 797 O O . MET A 1 106 ? -0.757 2.605 -0.709 1.00 97.56 106 MET A O 1
ATOM 801 N N . THR A 1 107 ? -0.127 4.186 -2.173 1.00 98.44 107 THR A N 1
ATOM 802 C CA . THR A 1 107 ? -0.791 5.304 -1.483 1.00 98.44 107 THR A CA 1
ATOM 803 C C . THR A 1 107 ? -2.298 5.076 -1.401 1.00 98.44 107 THR A C 1
ATOM 805 O O . THR A 1 107 ? -2.875 5.165 -0.317 1.00 98.44 107 THR A O 1
ATOM 808 N N . LEU A 1 108 ? -2.945 4.693 -2.507 1.00 97.94 108 LEU A N 1
ATOM 809 C CA . LEU A 1 108 ? -4.376 4.369 -2.501 1.00 97.94 108 LEU A CA 1
ATOM 810 C C . LEU A 1 108 ? -4.685 3.193 -1.565 1.00 97.94 108 LEU A C 1
ATOM 812 O O . LEU A 1 108 ? -5.637 3.259 -0.784 1.00 97.94 108 LEU A O 1
ATOM 816 N N . ALA A 1 109 ? -3.857 2.145 -1.581 1.00 97.88 109 ALA A N 1
ATOM 817 C CA . ALA A 1 109 ? -4.038 0.978 -0.720 1.00 97.88 109 ALA A CA 1
ATOM 818 C C . ALA A 1 109 ? -3.896 1.314 0.779 1.00 97.88 109 ALA A C 1
ATOM 820 O O . ALA A 1 109 ? -4.751 0.931 1.583 1.00 97.88 109 ALA A O 1
ATOM 821 N N . VAL A 1 110 ? -2.857 2.054 1.182 1.00 98.50 110 VAL A N 1
ATOM 822 C CA . VAL A 1 110 ? -2.643 2.408 2.600 1.00 98.50 110 VAL A CA 1
ATOM 823 C C . VAL A 1 110 ? -3.646 3.449 3.093 1.00 98.50 110 VAL A C 1
ATOM 825 O O . VAL A 1 110 ? -4.037 3.403 4.261 1.00 98.50 110 VAL A O 1
ATOM 828 N N . MET A 1 111 ? -4.136 4.330 2.217 1.00 98.44 111 MET A N 1
ATOM 829 C CA . MET A 1 111 ? -5.230 5.247 2.547 1.00 98.44 111 MET A CA 1
ATOM 830 C C . MET A 1 111 ? -6.555 4.501 2.707 1.00 98.44 111 MET A C 1
ATOM 832 O O . MET A 1 111 ? -7.251 4.704 3.705 1.00 98.44 111 MET A O 1
ATOM 836 N N . ALA A 1 112 ? -6.873 3.561 1.809 1.00 98.19 112 ALA A N 1
ATOM 837 C CA . ALA A 1 112 ? -8.027 2.678 1.973 1.00 98.19 112 ALA A CA 1
ATOM 838 C C . ALA A 1 112 ? -7.946 1.911 3.302 1.00 98.19 112 ALA A C 1
ATOM 840 O O . ALA A 1 112 ? -8.928 1.849 4.045 1.00 98.19 112 ALA A O 1
ATOM 841 N N . ARG A 1 113 ? -6.763 1.401 3.667 1.00 98.25 113 ARG A N 1
ATOM 842 C CA . ARG A 1 113 ? -6.530 0.782 4.978 1.00 98.25 113 ARG A CA 1
ATOM 843 C C . ARG A 1 113 ? -6.793 1.753 6.128 1.00 98.25 113 ARG A C 1
ATOM 845 O O . ARG A 1 113 ? -7.523 1.390 7.047 1.00 98.25 113 ARG A O 1
ATOM 852 N N . ALA A 1 114 ? -6.211 2.953 6.097 1.00 98.00 114 ALA A N 1
ATOM 853 C CA . ALA A 1 114 ? -6.342 3.943 7.168 1.00 98.00 114 ALA A CA 1
ATOM 854 C C . ALA A 1 114 ? -7.809 4.330 7.426 1.00 98.00 114 ALA A C 1
ATOM 856 O O . ALA A 1 114 ? -8.202 4.536 8.575 1.00 98.00 114 ALA A O 1
ATOM 857 N N . VAL A 1 115 ? -8.627 4.363 6.369 1.00 97.75 115 VAL A N 1
ATOM 858 C CA . VAL A 1 115 ? -10.068 4.632 6.450 1.00 97.75 115 VAL A CA 1
ATOM 859 C C . VAL A 1 115 ? -10.854 3.420 6.957 1.00 97.75 115 VAL A C 1
ATOM 861 O O . VAL A 1 115 ? -11.715 3.535 7.837 1.00 97.75 115 VAL A O 1
ATOM 864 N N . LEU A 1 116 ? -10.592 2.241 6.391 1.00 97.50 116 LEU A N 1
ATOM 865 C CA . LEU A 1 116 ? -11.433 1.060 6.588 1.00 97.50 116 LEU A CA 1
ATOM 866 C C . LEU A 1 116 ? -11.078 0.270 7.845 1.00 97.50 116 LEU A C 1
ATOM 868 O O . LEU A 1 116 ? -11.984 -0.303 8.456 1.00 97.50 116 LEU A O 1
ATOM 872 N N . VAL A 1 117 ? -9.805 0.243 8.247 1.00 96.88 117 VAL A N 1
ATOM 873 C CA . VAL A 1 117 ? -9.286 -0.563 9.358 1.00 96.88 117 VAL A CA 1
ATOM 874 C C . VAL A 1 117 ? -8.771 0.351 10.473 1.00 96.88 117 VAL A C 1
ATOM 876 O O . VAL A 1 117 ? -7.618 0.776 10.457 1.00 96.88 117 VAL A O 1
ATOM 879 N N . PRO A 1 118 ? -9.596 0.636 11.496 1.00 91.38 118 PRO A N 1
ATOM 880 C CA . PRO A 1 118 ? -9.177 1.480 12.604 1.00 91.38 118 PRO A CA 1
ATOM 881 C C . PRO A 1 118 ? -8.087 0.779 13.417 1.00 91.38 118 PRO A C 1
ATOM 883 O O . PRO A 1 118 ? -8.346 -0.238 14.068 1.00 91.38 118 PRO A O 1
ATOM 886 N N . SER A 1 119 ? -6.885 1.343 13.424 1.00 94.31 119 SER A N 1
ATOM 887 C CA . SER A 1 119 ? -5.767 0.873 14.241 1.00 94.31 119 SER A CA 1
ATOM 888 C C . SER A 1 119 ? -5.092 2.016 14.991 1.00 94.31 119 SER A C 1
ATOM 890 O O . SER A 1 119 ? -5.272 3.186 14.658 1.00 94.31 119 SER A O 1
ATOM 892 N N . ALA A 1 120 ? -4.309 1.669 16.016 1.00 94.56 120 ALA A N 1
ATOM 893 C CA . ALA A 1 120 ? -3.496 2.646 16.729 1.00 94.56 120 ALA A CA 1
ATOM 894 C C . ALA A 1 120 ? -2.561 3.385 15.745 1.00 94.56 120 ALA A C 1
ATOM 896 O O . ALA A 1 120 ? -1.976 2.720 14.882 1.00 94.56 120 ALA A O 1
ATOM 897 N N . PRO A 1 121 ? -2.353 4.709 15.892 1.00 94.94 121 PRO A N 1
ATOM 898 C CA . PRO A 1 121 ? -1.542 5.502 14.961 1.00 94.94 121 PRO A CA 1
ATOM 899 C C . PRO A 1 121 ? -0.141 4.926 14.742 1.00 94.94 121 PRO A C 1
ATOM 901 O O . PRO A 1 121 ? 0.297 4.792 13.607 1.00 94.94 121 PRO A O 1
ATOM 904 N N . LYS A 1 122 ? 0.513 4.460 15.816 1.00 97.19 122 LYS A N 1
ATOM 905 C CA . LYS A 1 122 ? 1.842 3.824 15.756 1.00 97.19 122 LYS A CA 1
ATOM 906 C C . LYS A 1 122 ? 1.880 2.594 14.842 1.00 97.19 122 LYS A C 1
ATOM 908 O O . LYS A 1 122 ? 2.855 2.392 14.129 1.00 97.19 122 LYS A O 1
ATOM 913 N N . ARG A 1 123 ? 0.816 1.781 14.841 1.00 97.00 123 ARG A N 1
ATOM 914 C CA . ARG A 1 123 ? 0.717 0.591 13.980 1.00 97.00 123 ARG A CA 1
ATOM 915 C C . ARG A 1 123 ? 0.555 0.990 12.516 1.00 97.00 123 ARG A C 1
ATOM 917 O O . ARG A 1 123 ? 1.179 0.375 11.661 1.00 97.00 123 ARG A O 1
ATOM 924 N N . THR A 1 124 ? -0.252 2.014 12.235 1.00 97.81 124 THR A N 1
ATOM 925 C CA . THR A 1 124 ? -0.399 2.549 10.874 1.00 97.81 124 THR A CA 1
ATOM 926 C C . THR A 1 124 ? 0.906 3.160 10.379 1.00 97.81 124 THR A C 1
ATOM 928 O O . THR A 1 124 ? 1.336 2.805 9.290 1.00 97.81 124 THR A O 1
ATOM 931 N N . ALA A 1 125 ? 1.576 3.979 11.193 1.00 98.44 125 ALA A N 1
ATOM 932 C CA . ALA A 1 125 ? 2.873 4.557 10.852 1.00 98.44 125 ALA A CA 1
ATOM 933 C C . ALA A 1 125 ? 3.905 3.474 10.505 1.00 98.44 125 ALA A C 1
ATOM 935 O O . ALA A 1 125 ? 4.529 3.543 9.452 1.00 98.44 125 ALA A O 1
ATOM 936 N N . LEU A 1 126 ? 4.029 2.437 11.345 1.00 98.56 126 LEU A N 1
ATOM 937 C CA . LEU A 1 126 ? 4.963 1.335 11.115 1.00 98.56 126 LEU A CA 1
ATOM 938 C C . LEU A 1 126 ? 4.640 0.557 9.832 1.00 98.56 126 LEU A C 1
ATOM 940 O O . LEU A 1 126 ? 5.523 0.354 9.005 1.00 98.56 126 LEU A O 1
ATOM 944 N N . LEU A 1 127 ? 3.388 0.122 9.655 1.00 98.12 127 LEU A N 1
ATOM 945 C CA . LEU A 1 127 ? 3.001 -0.666 8.480 1.00 98.12 127 LEU A CA 1
ATOM 946 C C . LEU A 1 127 ? 3.156 0.133 7.187 1.00 98.12 127 LEU A C 1
ATOM 948 O O . LEU A 1 127 ? 3.691 -0.394 6.217 1.00 98.12 127 LEU A O 1
ATOM 952 N N . THR A 1 128 ? 2.729 1.397 7.176 1.00 98.38 128 THR A N 1
ATOM 953 C CA . THR A 1 128 ? 2.879 2.248 5.995 1.00 98.38 128 THR A CA 1
ATOM 954 C C . THR A 1 128 ? 4.354 2.513 5.713 1.00 98.38 128 THR A C 1
ATOM 956 O O . THR A 1 128 ? 4.769 2.336 4.576 1.00 98.38 128 THR A O 1
ATOM 959 N N . ALA A 1 129 ? 5.184 2.823 6.714 1.00 98.50 129 ALA A N 1
ATOM 960 C CA . ALA A 1 129 ? 6.624 3.007 6.507 1.00 98.50 129 ALA A CA 1
ATOM 961 C C . ALA A 1 129 ? 7.291 1.763 5.888 1.00 98.50 129 ALA A C 1
ATOM 963 O O . ALA A 1 129 ? 8.044 1.890 4.925 1.00 98.50 129 ALA A O 1
ATOM 964 N N . LEU A 1 130 ? 6.959 0.561 6.375 1.00 98.50 130 LEU A N 1
ATOM 965 C CA . LEU A 1 130 ? 7.496 -0.700 5.848 1.00 98.50 130 LEU A CA 1
ATOM 966 C C . LEU A 1 130 ? 7.109 -0.961 4.385 1.00 98.50 130 LEU A C 1
ATOM 968 O O . LEU A 1 130 ? 7.909 -1.526 3.647 1.00 98.50 130 LEU A O 1
ATOM 972 N N . VAL A 1 131 ? 5.921 -0.532 3.949 1.00 98.50 131 VAL A N 1
ATOM 973 C CA . VAL A 1 131 ? 5.490 -0.641 2.543 1.00 98.50 131 VAL A CA 1
ATOM 974 C C . VAL A 1 131 ? 6.351 0.221 1.611 1.00 98.50 131 VAL A C 1
ATOM 976 O O . VAL A 1 131 ? 6.573 -0.164 0.467 1.00 98.50 131 VAL A O 1
ATOM 979 N N . GLY A 1 132 ? 6.876 1.352 2.086 1.00 97.38 132 GLY A N 1
ATOM 980 C CA . GLY A 1 132 ? 7.699 2.255 1.272 1.00 97.38 132 GLY A CA 1
ATOM 981 C C . GLY A 1 132 ? 9.099 1.739 0.979 1.00 97.38 132 GLY A C 1
ATOM 982 O O . GLY A 1 132 ? 9.668 2.078 -0.055 1.00 97.38 132 GLY A O 1
ATOM 983 N N . VAL A 1 133 ? 9.645 0.898 1.863 1.00 96.88 133 VAL A N 1
ATOM 984 C CA . VAL A 1 133 ? 10.998 0.337 1.731 1.00 96.88 133 VAL A CA 1
ATOM 985 C C . VAL A 1 133 ? 11.198 -0.387 0.392 1.00 96.88 133 VAL A C 1
ATOM 987 O O . VAL A 1 133 ? 12.115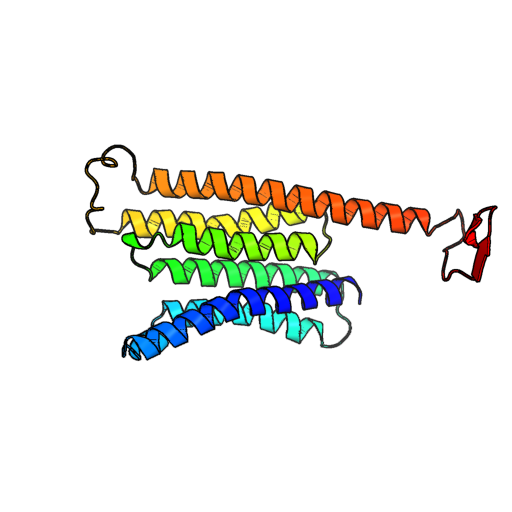 -0.008 -0.337 1.00 96.88 133 VAL A O 1
ATOM 990 N N . PRO A 1 134 ? 10.368 -1.381 0.008 1.00 96.88 134 PRO A N 1
ATOM 991 C CA . PRO A 1 134 ? 10.552 -2.065 -1.267 1.00 96.88 134 PRO A CA 1
ATOM 992 C C . PRO A 1 134 ? 10.301 -1.152 -2.480 1.00 96.88 134 PRO A C 1
ATOM 994 O O . PRO A 1 134 ? 10.942 -1.342 -3.508 1.00 96.88 134 PRO A O 1
ATOM 997 N N . ILE A 1 135 ? 9.440 -0.132 -2.367 1.00 96.75 135 ILE A N 1
ATOM 998 C CA . ILE A 1 135 ? 9.177 0.832 -3.452 1.00 96.75 135 ILE A CA 1
ATOM 999 C C . ILE A 1 135 ? 10.424 1.683 -3.727 1.00 96.75 135 ILE A C 1
ATOM 1001 O O . ILE A 1 135 ? 10.869 1.776 -4.870 1.00 96.75 135 ILE A O 1
ATOM 1005 N N . ALA A 1 136 ? 11.020 2.262 -2.679 1.00 96.19 136 ALA A N 1
ATOM 1006 C CA . ALA A 1 136 ? 12.234 3.067 -2.799 1.00 96.19 136 ALA A CA 1
ATOM 1007 C C . ALA A 1 136 ? 13.433 2.230 -3.273 1.00 96.19 136 ALA A C 1
ATOM 1009 O O . ALA A 1 136 ? 14.216 2.694 -4.101 1.00 96.19 136 ALA A O 1
ATOM 1010 N N . ALA A 1 137 ? 13.550 0.986 -2.794 1.00 95.62 137 ALA A N 1
ATOM 1011 C CA . ALA A 1 137 ? 14.598 0.066 -3.225 1.00 95.62 137 ALA A CA 1
ATOM 1012 C C . ALA A 1 137 ? 14.494 -0.253 -4.723 1.00 95.62 137 ALA A C 1
ATOM 1014 O O . ALA A 1 137 ? 15.484 -0.138 -5.441 1.00 95.62 137 ALA A O 1
ATOM 1015 N N . VAL A 1 138 ? 13.304 -0.607 -5.217 1.00 94.06 138 VAL A N 1
ATOM 1016 C CA . VAL A 1 138 ? 13.111 -0.899 -6.647 1.00 94.06 138 VAL A CA 1
ATOM 1017 C C . VAL A 1 138 ? 13.360 0.339 -7.501 1.00 94.06 138 VAL A C 1
ATOM 1019 O O . VAL A 1 138 ? 14.051 0.223 -8.507 1.00 94.06 138 VAL A O 1
ATOM 1022 N N . GLY A 1 139 ? 12.888 1.518 -7.078 1.00 92.50 139 GLY A N 1
ATOM 1023 C CA . GLY A 1 139 ? 13.200 2.778 -7.760 1.00 92.50 139 GLY A CA 1
ATOM 1024 C C . GLY A 1 139 ? 14.710 2.998 -7.893 1.00 92.50 139 GLY A C 1
ATOM 1025 O O . GLY A 1 139 ? 15.208 3.225 -8.990 1.00 92.50 139 GLY A O 1
ATOM 1026 N N . TYR A 1 140 ? 15.468 2.826 -6.807 1.00 93.69 140 TYR A N 1
ATOM 1027 C CA . TYR A 1 140 ? 16.928 2.910 -6.862 1.00 93.69 140 TYR A CA 1
ATOM 1028 C C . TYR A 1 140 ? 17.529 1.913 -7.864 1.00 93.69 140 TYR A C 1
ATOM 1030 O O . TYR A 1 140 ? 18.293 2.303 -8.742 1.00 93.69 140 TYR A O 1
ATOM 1038 N N . PHE A 1 141 ? 17.188 0.626 -7.754 1.00 94.38 141 PHE A N 1
ATOM 1039 C CA . PHE A 1 141 ? 17.827 -0.417 -8.560 1.00 94.38 141 PHE A CA 1
ATOM 1040 C C . PHE A 1 141 ? 17.473 -0.342 -10.047 1.00 94.38 141 PHE A C 1
ATOM 1042 O O . PHE A 1 141 ? 18.346 -0.581 -10.882 1.00 94.38 141 PHE A O 1
ATOM 1049 N N . VAL A 1 142 ? 16.233 0.011 -10.396 1.00 92.44 142 VAL A N 1
ATOM 1050 C CA . VAL A 1 142 ? 15.817 0.174 -11.798 1.00 92.44 142 VAL A CA 1
ATOM 1051 C C . VAL A 1 142 ? 16.580 1.324 -12.450 1.00 92.44 142 VAL A C 1
ATOM 1053 O O . VAL A 1 142 ? 17.146 1.147 -13.525 1.00 92.44 142 VAL A O 1
ATOM 1056 N N . HIS A 1 143 ? 16.673 2.477 -11.786 1.00 89.62 143 HIS A N 1
ATOM 1057 C CA . HIS A 1 143 ? 17.396 3.628 -12.336 1.00 89.62 143 HIS A CA 1
ATOM 1058 C C . HIS A 1 143 ? 18.919 3.435 -12.311 1.00 89.62 143 HIS A C 1
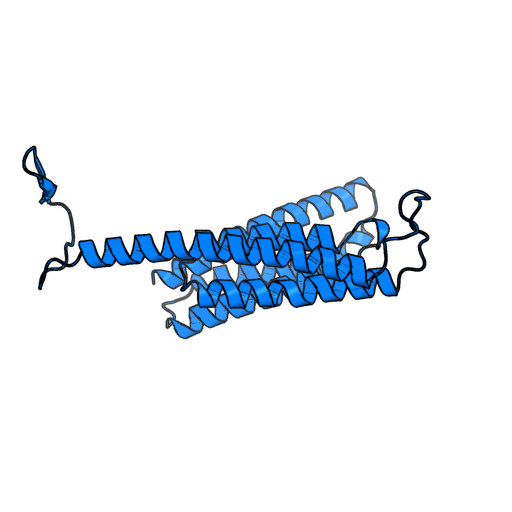ATOM 1060 O O . HIS A 1 143 ? 19.598 3.892 -13.221 1.00 89.62 143 HIS A O 1
ATOM 1066 N N . ALA A 1 144 ? 19.469 2.707 -11.333 1.00 90.00 144 ALA A N 1
ATOM 1067 C CA . ALA A 1 144 ? 20.904 2.404 -11.269 1.00 90.00 144 ALA A CA 1
ATOM 1068 C C . ALA A 1 144 ? 21.374 1.404 -12.336 1.00 90.00 144 ALA A C 1
ATOM 1070 O O . ALA A 1 144 ? 22.543 1.417 -12.713 1.00 90.00 144 ALA A O 1
ATOM 1071 N N . SER A 1 145 ? 20.483 0.526 -12.803 1.00 87.94 145 SER A N 1
ATOM 1072 C CA . SER A 1 145 ? 20.784 -0.470 -13.841 1.00 87.94 145 SER A CA 1
ATOM 1073 C C . SER A 1 145 ? 20.336 -0.049 -15.244 1.00 87.94 145 SER A C 1
ATOM 1075 O O . SER A 1 145 ? 20.648 -0.735 -16.218 1.00 87.94 145 SER A O 1
ATOM 1077 N N . SER A 1 146 ? 19.627 1.077 -15.369 1.00 81.25 146 SER A N 1
ATOM 1078 C CA . SER A 1 146 ? 19.139 1.574 -16.651 1.00 81.25 146 SER A CA 1
ATOM 1079 C C . SER A 1 146 ? 20.279 2.145 -17.494 1.00 81.25 146 SER A C 1
ATOM 1081 O O . SER A 1 146 ? 20.930 3.114 -17.118 1.00 81.25 146 SER A O 1
ATOM 1083 N N . THR A 1 147 ? 20.474 1.578 -18.683 1.00 67.75 147 THR A N 1
ATOM 1084 C CA . THR A 1 147 ? 21.353 2.121 -19.732 1.00 67.75 147 THR A CA 1
ATOM 1085 C C . THR A 1 147 ? 20.619 3.073 -20.681 1.00 67.75 147 THR A C 1
ATOM 1087 O O . THR A 1 147 ? 21.227 3.626 -21.596 1.00 67.75 147 THR A O 1
ATOM 1090 N N . GLN A 1 148 ? 19.308 3.261 -20.491 1.00 64.50 148 GLN A N 1
ATOM 1091 C CA . GLN A 1 148 ? 18.500 4.156 -21.313 1.00 64.50 148 GLN A CA 1
ATOM 1092 C C . GLN A 1 148 ? 18.856 5.604 -20.968 1.00 64.50 148 GLN A C 1
ATOM 1094 O O . GLN A 1 148 ? 18.608 6.052 -19.849 1.00 64.50 148 GLN A O 1
ATOM 1099 N N . ALA A 1 149 ? 19.430 6.332 -21.929 1.00 55.62 149 ALA A N 1
ATOM 1100 C CA . ALA A 1 149 ? 19.635 7.768 -21.806 1.00 55.62 149 ALA A CA 1
ATOM 1101 C C . ALA A 1 149 ? 18.265 8.438 -21.642 1.00 55.62 149 ALA A C 1
ATOM 1103 O O . ALA A 1 149 ? 17.427 8.363 -22.542 1.00 55.62 149 ALA A O 1
ATOM 1104 N N . LEU A 1 150 ? 18.018 9.052 -20.483 1.00 58.84 150 LEU A N 1
ATOM 1105 C CA . LEU A 1 150 ? 16.816 9.847 -20.264 1.00 58.84 150 LEU A CA 1
ATOM 1106 C C . LEU A 1 150 ? 16.866 11.029 -21.246 1.00 58.84 150 LEU A C 1
ATOM 1108 O O . LEU A 1 150 ? 17.804 11.824 -21.184 1.00 58.84 150 LEU A O 1
ATOM 1112 N N . PRO A 1 151 ? 15.914 11.154 -22.186 1.00 52.78 151 PRO A N 1
ATOM 1113 C CA . PRO A 1 151 ? 15.956 12.215 -23.177 1.00 52.78 151 PRO A CA 1
ATOM 1114 C C . PRO A 1 151 ? 15.532 13.527 -22.513 1.00 52.78 151 PRO A C 1
ATOM 1116 O O . PRO A 1 151 ? 14.350 13.857 -22.489 1.00 52.78 151 PRO A O 1
ATOM 1119 N N . SER A 1 152 ? 16.475 14.267 -21.926 1.00 52.44 152 SER A N 1
ATOM 1120 C CA . SER A 1 152 ? 16.226 15.636 -21.466 1.00 52.44 152 SER A CA 1
ATOM 1121 C C . SER A 1 152 ? 17.520 16.397 -21.116 1.00 52.44 152 SER A C 1
ATOM 1123 O O . SER A 1 152 ? 18.019 16.244 -20.001 1.00 52.44 152 SER A O 1
ATOM 1125 N N . PRO A 1 153 ? 17.973 17.342 -21.963 1.00 50.34 153 PRO A N 1
ATOM 1126 C CA . PRO A 1 153 ? 19.036 18.298 -21.617 1.00 50.34 153 PRO A CA 1
ATOM 1127 C C . PRO A 1 153 ? 18.637 19.331 -20.535 1.00 50.34 153 PRO A C 1
ATOM 1129 O O . PRO A 1 153 ? 19.422 20.209 -20.198 1.00 50.34 153 PRO A O 1
ATOM 1132 N N . LEU A 1 154 ? 17.422 19.250 -19.974 1.00 51.03 154 LEU A N 1
ATOM 1133 C CA . LEU A 1 154 ? 16.957 20.065 -18.837 1.00 51.03 154 LEU A CA 1
ATOM 1134 C C . LEU A 1 154 ? 17.086 19.344 -17.475 1.00 51.03 154 LEU A C 1
ATOM 1136 O O . LEU A 1 154 ? 16.734 19.927 -16.453 1.00 51.03 154 LEU A O 1
ATOM 1140 N N . LEU A 1 155 ? 17.543 18.080 -17.447 1.00 53.81 155 LEU A N 1
ATOM 1141 C CA . LEU A 1 155 ? 17.555 17.210 -16.253 1.00 53.81 155 LEU A CA 1
ATOM 1142 C C . LEU A 1 155 ? 18.937 16.608 -15.915 1.00 53.81 155 LEU A C 1
ATOM 1144 O O . LEU A 1 155 ? 19.026 15.815 -14.974 1.00 53.81 155 LEU A O 1
ATOM 1148 N N . ASP A 1 156 ? 19.996 16.991 -16.637 1.00 54.44 156 ASP A N 1
ATOM 1149 C CA . ASP A 1 156 ? 21.324 16.355 -16.554 1.00 54.44 156 ASP A CA 1
ATOM 1150 C C . ASP A 1 156 ? 21.991 16.433 -15.162 1.00 54.44 156 ASP A C 1
ATOM 1152 O O . ASP A 1 156 ? 22.780 15.555 -14.824 1.00 54.44 156 ASP A O 1
ATOM 1156 N N . ASP A 1 157 ? 21.618 17.383 -14.295 1.00 56.22 157 ASP A N 1
ATOM 1157 C CA . ASP A 1 157 ? 22.275 17.549 -12.985 1.00 56.22 157 ASP A CA 1
ATOM 1158 C C . ASP A 1 157 ? 21.572 16.842 -11.801 1.00 56.22 157 ASP A C 1
ATOM 1160 O O . ASP A 1 157 ? 22.088 16.850 -10.682 1.00 56.22 157 ASP A O 1
ATOM 1164 N N . GLY A 1 158 ? 20.395 16.223 -11.995 1.00 56.88 158 GLY A N 1
ATOM 1165 C CA . GLY A 1 158 ? 19.532 15.819 -10.866 1.00 56.88 158 GLY A CA 1
ATOM 1166 C C . GLY A 1 158 ? 19.006 14.383 -10.849 1.00 56.88 158 GLY A C 1
ATOM 1167 O O . GLY A 1 158 ? 18.599 13.905 -9.789 1.00 56.88 158 GLY A O 1
ATOM 1168 N N . TYR A 1 159 ? 19.002 13.670 -11.977 1.00 70.38 159 TYR A N 1
ATOM 1169 C CA . TYR A 1 159 ? 18.303 12.382 -12.101 1.00 70.38 159 TYR A CA 1
ATOM 1170 C C . TYR A 1 159 ? 19.182 11.176 -11.727 1.00 70.38 159 TYR A C 1
ATOM 1172 O O . TYR A 1 159 ? 19.321 10.209 -12.470 1.00 70.38 159 TYR A O 1
ATOM 1180 N N . THR A 1 160 ? 19.808 11.232 -10.550 1.00 86.06 160 THR A N 1
ATOM 1181 C CA . THR A 1 160 ? 20.572 10.090 -10.027 1.00 86.06 160 THR A CA 1
ATOM 1182 C C . THR A 1 160 ? 19.632 9.047 -9.406 1.00 86.06 160 THR A C 1
ATOM 1184 O O . THR A 1 160 ? 18.595 9.410 -8.842 1.00 86.06 160 THR A O 1
ATOM 1187 N N . PRO A 1 161 ? 19.995 7.751 -9.396 1.00 89.06 161 PRO A N 1
ATOM 1188 C CA . PRO A 1 161 ? 19.214 6.722 -8.701 1.00 89.06 161 PRO A CA 1
ATOM 1189 C C . PRO A 1 161 ? 18.967 7.062 -7.223 1.00 89.06 161 PRO A C 1
ATOM 1191 O O . PRO A 1 161 ? 17.896 6.801 -6.674 1.00 89.06 161 PRO A O 1
ATOM 1194 N N . ALA A 1 162 ? 19.948 7.709 -6.582 1.00 90.12 162 ALA A N 1
ATOM 1195 C CA . ALA A 1 162 ? 19.830 8.206 -5.216 1.00 90.12 162 ALA A CA 1
ATOM 1196 C C . ALA A 1 162 ? 18.802 9.344 -5.093 1.00 90.12 162 ALA A C 1
ATOM 1198 O O . ALA A 1 162 ? 18.025 9.356 -4.137 1.00 90.12 162 ALA A O 1
ATOM 1199 N N . ALA A 1 163 ? 18.751 10.272 -6.054 1.00 89.75 163 ALA A N 1
ATOM 1200 C CA . ALA A 1 163 ? 17.753 11.339 -6.081 1.00 89.75 163 ALA A CA 1
ATOM 1201 C C . ALA A 1 163 ? 16.331 10.786 -6.268 1.00 89.75 163 ALA A C 1
ATOM 1203 O O . ALA A 1 163 ? 15.422 11.200 -5.548 1.00 89.75 163 ALA A O 1
ATOM 1204 N N . VAL A 1 164 ? 16.144 9.793 -7.146 1.00 90.56 164 VAL A N 1
ATOM 1205 C CA . VAL A 1 164 ? 14.849 9.112 -7.335 1.00 90.56 164 VAL A CA 1
ATOM 1206 C C . VAL A 1 164 ? 14.403 8.411 -6.051 1.00 90.56 164 VAL A C 1
ATOM 1208 O O . VAL A 1 164 ? 13.272 8.603 -5.595 1.00 90.56 164 VAL A O 1
ATOM 1211 N N . ALA A 1 165 ? 15.295 7.644 -5.419 1.00 93.06 165 ALA A N 1
ATOM 1212 C CA . ALA A 1 165 ? 15.003 6.964 -4.159 1.00 93.06 165 ALA A CA 1
ATOM 1213 C C . ALA A 1 165 ? 14.682 7.956 -3.028 1.00 93.06 165 ALA A C 1
ATOM 1215 O O . ALA A 1 165 ? 13.745 7.737 -2.260 1.00 93.06 165 ALA A O 1
ATOM 1216 N N . THR A 1 166 ? 15.410 9.074 -2.962 1.00 93.06 166 THR A N 1
ATOM 1217 C CA . THR A 1 166 ? 15.185 10.141 -1.976 1.00 93.06 166 THR A CA 1
ATOM 1218 C C . THR A 1 166 ? 13.835 10.816 -2.194 1.00 93.06 166 THR A C 1
ATOM 1220 O O . THR A 1 166 ? 13.056 10.936 -1.251 1.00 93.06 166 THR A O 1
ATOM 1223 N N . SER A 1 167 ? 13.513 11.196 -3.433 1.00 93.50 167 SER A N 1
ATOM 1224 C CA . SER A 1 167 ? 12.213 11.776 -3.790 1.00 93.50 167 SER A CA 1
ATOM 1225 C C . SER A 1 167 ? 11.066 10.824 -3.436 1.00 93.50 167 SER A C 1
ATOM 1227 O O . SER A 1 167 ? 10.113 11.208 -2.754 1.00 93.50 167 SER A O 1
ATOM 1229 N N . THR A 1 168 ? 11.206 9.543 -3.792 1.00 95.25 168 THR A N 1
ATOM 1230 C CA . THR A 1 168 ? 10.251 8.479 -3.446 1.00 95.25 168 THR A CA 1
ATOM 1231 C C . THR A 1 168 ? 10.066 8.370 -1.932 1.00 95.25 168 THR A C 1
ATOM 1233 O O . THR A 1 168 ? 8.934 8.326 -1.450 1.00 95.25 168 THR A O 1
ATOM 1236 N N . ALA A 1 169 ? 11.157 8.378 -1.162 1.00 97.12 169 ALA A N 1
ATOM 1237 C CA . ALA A 1 169 ? 11.113 8.312 0.296 1.00 97.12 169 ALA A CA 1
ATOM 1238 C C . ALA A 1 169 ? 10.436 9.541 0.922 1.00 97.12 169 ALA A C 1
ATOM 1240 O O . ALA A 1 169 ? 9.663 9.386 1.868 1.00 97.12 169 ALA A O 1
ATOM 1241 N N . VAL A 1 170 ? 10.665 10.745 0.386 1.00 97.62 170 VAL A N 1
ATOM 1242 C CA . VAL A 1 170 ? 10.007 11.982 0.842 1.00 97.62 170 VAL A CA 1
ATOM 1243 C C . VAL A 1 170 ? 8.497 11.908 0.610 1.00 97.62 170 VAL A C 1
ATOM 1245 O O . VAL A 1 170 ? 7.720 12.103 1.546 1.00 97.62 170 VAL A O 1
ATOM 1248 N N . TRP A 1 171 ? 8.057 11.551 -0.596 1.00 98.19 171 TRP A N 1
ATOM 1249 C CA . TRP A 1 171 ? 6.630 11.382 -0.894 1.00 98.19 171 TRP A CA 1
ATOM 1250 C C . TRP A 1 171 ? 5.985 10.266 -0.066 1.00 98.19 171 TRP A C 1
ATOM 1252 O O . TRP A 1 171 ? 4.844 10.389 0.397 1.00 98.19 171 TRP A O 1
ATOM 1262 N N . TRP A 1 172 ? 6.723 9.187 0.181 1.00 98.50 172 TRP A N 1
ATOM 1263 C CA . TRP A 1 172 ? 6.249 8.096 1.018 1.00 98.50 172 TRP A CA 1
ATOM 1264 C C . TRP A 1 172 ? 6.154 8.478 2.500 1.00 98.50 172 TRP A C 1
ATOM 1266 O O . TRP A 1 172 ? 5.224 8.062 3.198 1.00 98.50 172 TRP A O 1
ATOM 1276 N N . LEU A 1 173 ? 7.067 9.316 2.993 1.00 98.56 173 LEU A N 1
ATOM 1277 C CA . LEU A 1 173 ? 6.993 9.881 4.338 1.00 98.56 173 LEU A CA 1
ATOM 1278 C C . LEU A 1 173 ? 5.724 10.725 4.497 1.00 98.56 173 LEU A C 1
ATOM 1280 O O . LEU A 1 173 ? 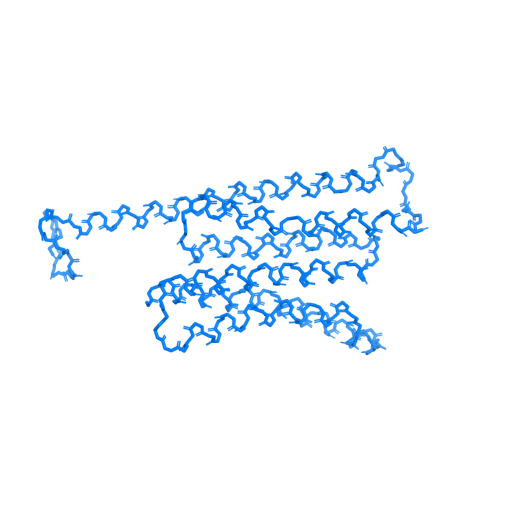4.989 10.531 5.465 1.00 98.56 173 LEU A O 1
ATOM 1284 N N . LEU A 1 174 ? 5.414 11.592 3.527 1.00 98.56 174 LEU A N 1
ATOM 1285 C CA . LEU A 1 174 ? 4.173 12.378 3.524 1.00 98.56 174 LEU A CA 1
ATOM 1286 C C . LEU A 1 174 ? 2.932 11.475 3.526 1.00 98.56 174 LEU A C 1
ATOM 1288 O O . LEU A 1 174 ? 2.008 11.685 4.314 1.00 98.56 174 LEU A O 1
ATOM 1292 N N . THR A 1 175 ? 2.946 10.418 2.713 1.00 98.56 175 THR A N 1
ATOM 1293 C CA . THR A 1 175 ? 1.888 9.396 2.687 1.00 98.56 175 THR A CA 1
ATOM 1294 C C . THR A 1 175 ? 1.737 8.708 4.046 1.00 98.56 175 THR A C 1
ATOM 1296 O O . THR A 1 175 ? 0.624 8.527 4.543 1.00 98.56 175 THR A O 1
ATOM 1299 N N . THR A 1 176 ? 2.852 8.373 4.697 1.00 98.69 176 THR A N 1
ATOM 1300 C CA . THR A 1 176 ? 2.877 7.763 6.032 1.00 98.69 176 THR A CA 1
ATOM 1301 C C . THR A 1 176 ? 2.279 8.695 7.080 1.00 98.69 176 THR A C 1
ATOM 1303 O O . THR A 1 176 ? 1.449 8.254 7.882 1.00 98.69 176 THR A O 1
ATOM 1306 N N . VAL A 1 177 ? 2.642 9.980 7.061 1.00 98.69 177 VAL A N 1
ATOM 1307 C CA . VAL A 1 177 ? 2.080 11.000 7.959 1.00 98.69 177 VAL A CA 1
ATOM 1308 C C . VAL A 1 177 ? 0.573 11.118 7.743 1.00 98.69 177 VAL A C 1
ATOM 1310 O O . VAL A 1 177 ? -0.188 10.988 8.703 1.00 98.69 177 VAL A O 1
ATOM 1313 N N . LEU A 1 178 ? 0.122 11.272 6.496 1.00 98.62 178 LEU A N 1
ATOM 1314 C CA . LEU A 1 178 ? -1.297 11.438 6.181 1.00 98.62 178 LEU A CA 1
ATOM 1315 C C . LEU A 1 178 ? -2.129 10.207 6.570 1.00 98.62 178 LEU A C 1
ATOM 1317 O O . LEU A 1 178 ? -3.181 10.342 7.203 1.00 98.62 178 LEU A O 1
ATOM 1321 N N . ALA A 1 179 ? -1.646 9.000 6.266 1.00 98.56 179 ALA A N 1
ATOM 1322 C CA . ALA A 1 179 ? -2.297 7.756 6.671 1.00 98.56 179 ALA A CA 1
ATOM 1323 C C . ALA A 1 179 ? -2.355 7.623 8.203 1.00 98.56 179 ALA A C 1
ATOM 1325 O O . ALA A 1 179 ? -3.361 7.174 8.759 1.00 98.56 179 ALA A O 1
ATOM 1326 N N . THR A 1 180 ? -1.300 8.052 8.902 1.00 98.50 180 THR A N 1
ATOM 1327 C CA . THR A 1 180 ? -1.232 8.030 10.370 1.00 98.50 180 THR A CA 1
ATOM 1328 C C . THR A 1 180 ? -2.241 8.989 10.990 1.00 98.50 180 THR A C 1
ATOM 1330 O O . THR A 1 180 ? -2.992 8.569 11.871 1.00 98.50 180 THR A O 1
ATOM 1333 N N . VAL A 1 181 ? -2.320 10.231 10.501 1.00 98.38 181 VAL A N 1
ATOM 1334 C CA . VAL A 1 181 ? -3.304 11.231 10.952 1.00 98.38 181 VAL A CA 1
ATOM 1335 C C . VAL A 1 181 ? -4.726 10.746 10.676 1.00 98.38 181 VAL A C 1
ATOM 1337 O O . VAL A 1 181 ? -5.565 10.755 11.575 1.00 98.38 181 VAL A O 1
ATOM 1340 N N . THR A 1 182 ? -4.986 10.226 9.474 1.00 98.12 182 THR A N 1
ATOM 1341 C CA . THR A 1 182 ? -6.292 9.653 9.103 1.00 98.12 182 THR A CA 1
ATOM 1342 C C . THR A 1 182 ? -6.695 8.536 10.066 1.00 98.12 182 THR A C 1
ATOM 1344 O O . THR A 1 182 ? -7.797 8.534 10.621 1.00 98.12 182 THR A O 1
ATOM 1347 N N . SER A 1 183 ? -5.771 7.610 10.337 1.00 96.75 183 SER A N 1
ATOM 1348 C CA . SER A 1 183 ? -5.988 6.523 11.289 1.00 96.75 183 SER A CA 1
ATOM 1349 C C . SER A 1 183 ? -6.194 7.045 12.711 1.00 96.75 183 SER A C 1
ATOM 1351 O O . SER A 1 183 ? -7.019 6.488 13.427 1.00 96.75 183 SER A O 1
ATOM 1353 N N . GLN A 1 184 ? -5.478 8.091 13.133 1.00 96.81 184 GLN A N 1
ATOM 1354 C CA . GLN A 1 184 ? -5.616 8.699 14.459 1.00 96.81 184 GLN A CA 1
ATOM 1355 C C . GLN A 1 184 ? -6.994 9.316 14.660 1.00 96.81 184 GLN A C 1
ATOM 1357 O O . GLN A 1 184 ? -7.631 9.021 15.669 1.00 96.81 184 GLN A O 1
ATOM 1362 N N . VAL A 1 185 ? -7.470 10.108 13.700 1.00 97.31 185 VAL A N 1
ATOM 1363 C CA . VAL A 1 185 ? -8.798 10.731 13.754 1.00 97.31 185 VAL A CA 1
ATOM 1364 C C . VAL A 1 185 ? -9.879 9.652 13.824 1.00 97.31 185 VAL A C 1
ATOM 1366 O O . VAL A 1 185 ? -10.689 9.636 14.749 1.00 97.31 185 VAL A O 1
ATOM 1369 N N . ILE A 1 186 ? -9.855 8.674 12.914 1.00 94.88 186 ILE A N 1
ATOM 1370 C CA . ILE A 1 186 ? -10.878 7.616 12.864 1.00 94.88 186 ILE A CA 1
ATOM 1371 C C . ILE A 1 186 ? -10.819 6.712 14.103 1.00 94.88 186 ILE A C 1
ATOM 1373 O O . ILE A 1 186 ? -11.859 6.291 14.623 1.00 94.88 186 ILE A O 1
ATOM 1377 N N . TYR A 1 187 ? -9.619 6.381 14.581 1.00 92.69 187 TYR A N 1
ATOM 1378 C CA . TYR A 1 187 ? -9.439 5.570 15.782 1.00 92.69 187 TYR A CA 1
ATOM 1379 C C . TYR A 1 187 ? -9.907 6.313 17.041 1.00 92.69 187 TYR A C 1
ATOM 1381 O O . TYR A 1 187 ? -10.629 5.715 17.843 1.00 92.69 187 TYR A O 1
ATOM 1389 N N . GLY A 1 188 ? -9.557 7.597 17.176 1.00 91.81 188 GLY A N 1
ATOM 1390 C CA . GLY A 1 188 ? -9.945 8.476 18.284 1.00 91.81 188 GLY A CA 1
ATOM 1391 C C . GLY A 1 188 ? -11.457 8.640 18.388 1.00 91.81 188 GLY A C 1
ATOM 1392 O O . GLY A 1 188 ? -12.035 8.265 19.406 1.00 91.81 188 GLY A O 1
ATOM 1393 N N . LEU A 1 189 ? -12.122 9.014 17.290 1.00 92.81 189 LEU A N 1
ATOM 1394 C CA . LEU A 1 189 ? -13.588 9.137 17.239 1.00 92.81 189 LEU A CA 1
ATOM 1395 C C . LEU A 1 189 ? -14.293 7.840 17.669 1.00 92.81 189 LEU A C 1
ATOM 1397 O O . LEU A 1 189 ? -15.284 7.840 18.396 1.00 92.81 189 LEU A O 1
ATOM 1401 N N . ARG A 1 190 ? -13.765 6.678 17.267 1.00 89.12 190 ARG A N 1
ATOM 1402 C CA . ARG A 1 190 ? -14.316 5.374 17.677 1.00 89.12 190 ARG A CA 1
ATOM 1403 C C . ARG A 1 190 ? -14.055 5.034 19.135 1.00 89.12 190 ARG A C 1
ATOM 1405 O O . ARG A 1 190 ? -14.747 4.167 19.676 1.00 89.12 190 ARG A O 1
ATOM 1412 N N . GLN A 1 191 ? -13.000 5.577 19.723 1.00 88.88 191 GLN A N 1
ATOM 1413 C CA . GLN A 1 191 ? -12.703 5.411 21.136 1.00 88.88 191 GLN A CA 1
ATOM 1414 C C . GLN A 1 191 ? -13.634 6.296 21.968 1.00 88.88 191 GLN A C 1
ATOM 1416 O O . GLN A 1 191 ? -14.257 5.780 22.891 1.00 88.88 191 GLN A O 1
ATOM 1421 N N . GLU A 1 192 ? -13.822 7.553 21.572 1.00 90.69 192 GLU A N 1
ATOM 1422 C CA . GLU A 1 192 ? -14.759 8.497 22.194 1.00 90.69 192 GLU A CA 1
ATOM 1423 C C . GLU A 1 192 ? -16.198 7.976 22.152 1.00 90.69 192 GLU A C 1
ATOM 1425 O O . GLU A 1 192 ? -16.840 7.872 23.191 1.00 90.69 192 GLU A O 1
ATOM 1430 N N . ILE A 1 193 ? -16.681 7.501 20.996 1.00 90.00 193 ILE A N 1
ATOM 1431 C CA . ILE A 1 193 ? -18.020 6.887 20.886 1.00 90.00 193 ILE A CA 1
ATOM 1432 C C . ILE A 1 193 ? -18.160 5.671 21.816 1.00 90.00 193 ILE A C 1
ATOM 1434 O O . ILE A 1 193 ? -19.223 5.435 22.390 1.00 90.00 193 ILE A O 1
ATOM 1438 N N . ARG A 1 194 ? -17.099 4.867 21.973 1.00 85.81 194 ARG A N 1
ATOM 1439 C CA . ARG A 1 194 ? -17.115 3.711 22.885 1.00 85.81 194 ARG A CA 1
ATOM 1440 C C . ARG A 1 194 ? -17.152 4.129 24.352 1.00 85.81 194 ARG A C 1
ATOM 1442 O O . ARG A 1 194 ? -17.760 3.412 25.140 1.00 85.81 194 ARG A O 1
ATOM 1449 N N . GLN A 1 195 ? -16.515 5.242 24.700 1.00 86.81 195 GLN A N 1
ATOM 1450 C CA . GLN A 1 195 ? -16.563 5.819 26.042 1.00 86.81 195 GLN A CA 1
ATOM 1451 C C . GLN A 1 195 ? -17.934 6.445 26.316 1.00 86.81 195 GLN A C 1
ATOM 1453 O O . GLN A 1 195 ? -18.539 6.115 27.325 1.00 86.81 195 GLN A O 1
ATOM 1458 N N . ALA A 1 196 ? -18.484 7.224 25.382 1.00 87.31 196 ALA A N 1
ATOM 1459 C CA . ALA A 1 196 ? -19.811 7.833 25.503 1.00 87.31 196 ALA A CA 1
ATOM 1460 C C . ALA A 1 196 ? -20.945 6.795 25.624 1.00 87.31 196 ALA A C 1
ATOM 1462 O O . ALA A 1 196 ? -21.943 7.034 26.294 1.00 87.31 196 ALA A O 1
ATOM 1463 N N . ARG A 1 197 ? -20.784 5.605 25.024 1.00 83.31 197 ARG A N 1
ATOM 1464 C CA . ARG A 1 197 ? -21.717 4.475 25.203 1.00 83.31 197 ARG A CA 1
ATOM 1465 C C . ARG A 1 197 ? -21.657 3.820 26.590 1.00 83.31 197 ARG A C 1
ATOM 1467 O O . ARG A 1 197 ? -22.477 2.945 26.859 1.00 83.31 197 ARG A O 1
ATOM 1474 N N . ARG A 1 198 ? -20.701 4.185 27.449 1.00 81.62 198 ARG A N 1
ATOM 1475 C CA . ARG A 1 198 ? -20.564 3.678 28.822 1.00 81.62 198 ARG A CA 1
ATOM 1476 C C . ARG A 1 198 ? -20.888 4.800 29.815 1.00 81.62 198 ARG A C 1
ATOM 1478 O O . ARG A 1 198 ? -20.063 5.674 30.052 1.00 81.62 198 ARG A O 1
ATOM 1485 N N . LEU A 1 199 ? -22.081 4.762 30.406 1.00 80.94 199 LEU A N 1
ATOM 1486 C CA . LEU A 1 199 ? -22.538 5.687 31.449 1.00 80.94 199 LEU A CA 1
ATOM 1487 C C . LEU A 1 199 ? -22.340 5.042 32.826 1.00 80.94 199 LEU A C 1
ATOM 1489 O O . LEU A 1 199 ? -23.208 4.324 33.322 1.00 80.94 199 LEU A O 1
ATOM 1493 N N . GLY A 1 200 ? -21.178 5.265 33.444 1.00 82.56 200 GLY A N 1
ATOM 1494 C CA . GLY A 1 200 ? -20.838 4.652 34.731 1.00 82.56 200 GLY A CA 1
ATOM 1495 C C . GLY A 1 200 ? -20.821 3.121 34.640 1.00 82.56 200 GLY A C 1
ATOM 1496 O O . GLY A 1 200 ? -19.978 2.553 33.948 1.00 82.56 200 GLY A O 1
ATOM 1497 N N . GLN A 1 201 ? -21.756 2.458 35.326 1.00 79.12 201 GLN A N 1
ATOM 1498 C CA . GLN A 1 201 ? -21.928 0.998 35.275 1.00 79.12 201 GLN A CA 1
ATOM 1499 C C . GLN A 1 201 ? -22.802 0.514 34.104 1.00 79.12 201 GLN A C 1
ATOM 1501 O O . GLN A 1 201 ? -22.891 -0.690 33.871 1.00 79.12 201 GLN A O 1
ATOM 1506 N N . TYR A 1 202 ? -23.426 1.420 33.347 1.00 79.31 202 TYR A N 1
ATOM 1507 C CA . TYR A 1 202 ? -24.374 1.074 32.290 1.00 79.31 202 TYR A CA 1
ATOM 1508 C C . TYR A 1 202 ? -23.740 1.156 30.899 1.00 79.31 202 TYR A C 1
ATOM 1510 O O . TYR A 1 202 ? -23.031 2.110 30.570 1.00 79.31 202 TYR A O 1
ATOM 1518 N N . SER A 1 203 ? -24.029 0.172 30.048 1.00 79.44 203 SER A N 1
ATOM 1519 C CA . SER A 1 203 ? -23.745 0.229 28.612 1.00 79.44 203 SER A CA 1
ATOM 1520 C C . SER A 1 203 ? -25.022 0.526 27.834 1.00 79.44 203 SER A C 1
ATOM 1522 O O . SER A 1 203 ? -25.978 -0.240 27.914 1.00 79.44 203 SER A O 1
ATOM 1524 N N . LEU A 1 204 ? -25.026 1.608 27.056 1.00 81.12 204 LEU A N 1
ATOM 1525 C CA . LEU A 1 204 ? -26.143 1.966 26.184 1.00 81.12 204 LEU A CA 1
ATOM 1526 C C . LEU A 1 204 ? -26.260 0.955 25.029 1.00 81.12 204 LEU A C 1
ATOM 1528 O O . LEU A 1 204 ? -25.355 0.854 24.192 1.00 81.12 204 LEU A O 1
ATOM 1532 N N . GLU A 1 205 ? -27.370 0.213 24.980 1.00 82.38 205 GLU A N 1
ATOM 1533 C CA . GLU A 1 205 ? -27.627 -0.811 23.956 1.00 82.38 205 GLU A CA 1
ATOM 1534 C C . GLU A 1 205 ? -28.343 -0.244 22.726 1.00 82.38 205 GLU A C 1
ATOM 1536 O O . GLU A 1 205 ? -27.755 -0.156 21.643 1.00 82.38 205 GLU A O 1
ATOM 1541 N N . LYS A 1 206 ? -29.610 0.156 22.892 1.00 82.75 206 LYS A N 1
ATOM 1542 C CA . LYS A 1 206 ? -30.456 0.701 21.828 1.00 82.75 206 LYS A CA 1
ATOM 1543 C C . LYS A 1 206 ? -31.210 1.930 22.317 1.00 82.75 206 LYS A C 1
ATOM 1545 O O . LYS A 1 206 ? -31.596 1.995 23.477 1.00 82.75 206 LYS A O 1
ATOM 1550 N N . LYS A 1 207 ? -31.454 2.853 21.391 1.00 85.81 207 LYS A N 1
ATOM 1551 C CA . LYS A 1 207 ? -32.332 4.002 21.598 1.00 85.81 207 LYS A CA 1
ATOM 1552 C C . LYS A 1 207 ? -33.784 3.531 21.712 1.00 85.81 207 LYS A C 1
ATOM 1554 O O . LYS A 1 207 ? -34.226 2.711 20.903 1.00 85.81 207 LYS A O 1
ATOM 1559 N N . LEU A 1 208 ? -34.499 4.059 22.691 1.00 86.38 208 LEU A N 1
ATOM 1560 C CA . LEU A 1 208 ? -35.913 3.820 22.968 1.00 86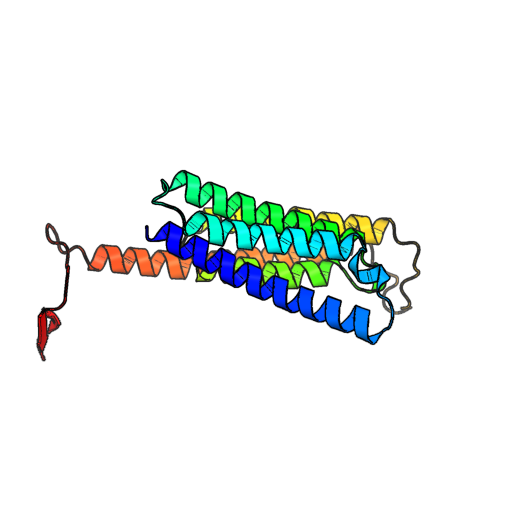.38 208 LEU A CA 1
ATOM 1561 C C . LEU A 1 208 ? -36.778 5.031 22.592 1.00 86.38 208 LEU A C 1
ATOM 1563 O O . LEU A 1 208 ? -37.927 4.845 22.198 1.00 86.38 208 LEU A O 1
ATOM 1567 N N . GLY A 1 209 ? -36.231 6.249 22.642 1.00 86.38 209 GLY A N 1
ATOM 1568 C CA . GLY A 1 209 ? -36.949 7.471 22.283 1.00 86.38 209 GLY A CA 1
ATOM 1569 C C . GLY A 1 209 ? -36.057 8.712 22.200 1.00 86.38 209 GLY A C 1
ATOM 1570 O O . GLY A 1 209 ? -34.921 8.728 22.662 1.00 86.38 209 GLY A O 1
ATOM 1571 N N . GLU A 1 210 ? -36.558 9.770 21.571 1.00 93.81 210 GLU A N 1
ATOM 1572 C CA . GLU A 1 210 ? -35.934 11.100 21.565 1.00 93.81 210 GLU A CA 1
ATOM 1573 C C . GLU A 1 210 ? -37.016 12.157 21.742 1.00 93.81 210 GLU A C 1
ATOM 1575 O O . GLU A 1 210 ? -38.066 12.080 21.105 1.00 93.81 210 GLU A O 1
ATOM 1580 N N . GLY A 1 211 ? -36.761 13.125 22.618 1.00 91.62 211 GLY A N 1
ATOM 1581 C CA . GLY A 1 211 ? -37.634 14.266 22.865 1.00 91.62 211 GLY A CA 1
ATOM 1582 C C . GLY A 1 211 ? -36.832 15.541 23.114 1.00 91.62 211 GLY A C 1
ATOM 1583 O O . GLY A 1 211 ? -35.604 15.525 23.149 1.00 91.62 211 GLY A O 1
ATOM 1584 N N . GLY A 1 212 ? -37.526 16.662 23.333 1.00 87.44 212 GLY A N 1
ATOM 1585 C CA . GLY A 1 212 ? -36.890 17.981 23.495 1.00 87.44 212 GLY A CA 1
ATOM 1586 C C . GLY A 1 212 ? -35.933 18.108 24.690 1.00 87.44 212 GLY A C 1
ATOM 1587 O O . GLY A 1 212 ? -35.126 19.029 24.720 1.00 87.44 212 GLY A O 1
ATOM 1588 N N . MET A 1 213 ? -35.994 17.180 25.652 1.00 85.00 213 MET A N 1
ATOM 1589 C CA . MET A 1 213 ? -35.094 17.132 26.813 1.00 85.00 213 MET A CA 1
ATOM 1590 C C . MET A 1 213 ? -33.991 16.064 26.704 1.00 85.00 213 MET A C 1
ATOM 1592 O O . MET A 1 213 ? -33.223 15.899 27.649 1.00 85.00 213 MET A O 1
ATOM 1596 N N . GLY A 1 214 ? -33.887 15.342 25.580 1.00 81.75 214 GLY A N 1
ATOM 1597 C CA . GLY A 1 214 ? -32.800 14.390 25.337 1.00 81.75 214 GLY A CA 1
ATOM 1598 C C . GLY A 1 214 ? -33.215 13.075 24.676 1.00 81.75 214 GLY A C 1
ATOM 1599 O O . GLY A 1 214 ? -34.336 12.899 24.196 1.00 81.75 214 GLY A O 1
ATOM 1600 N N . VAL A 1 215 ? -32.262 12.144 24.652 1.00 85.19 215 VAL A N 1
ATOM 1601 C CA . VAL A 1 215 ? -32.383 10.812 24.047 1.00 85.19 215 VAL A CA 1
ATOM 1602 C C . VAL A 1 215 ? -32.355 9.755 25.146 1.00 85.19 215 VAL A C 1
ATOM 1604 O O . VAL A 1 215 ? -31.494 9.808 26.024 1.00 85.19 215 VAL A O 1
ATOM 1607 N N . VAL A 1 216 ? -33.279 8.797 25.064 1.00 80.06 216 VAL A N 1
ATOM 1608 C CA . VAL A 1 216 ? -33.380 7.621 25.943 1.00 80.06 216 VAL A CA 1
ATOM 1609 C C . VAL A 1 216 ? -33.152 6.366 25.120 1.00 80.06 216 VAL A C 1
ATOM 1611 O O . VAL A 1 216 ? -33.721 6.280 24.007 1.00 80.06 216 VAL A O 1
#

Foldseek 3Di:
DQLLVLLLVLLVVLLVLLVVVLVVQCVVCVVVVNNVVCVPLLSVLSVQLSVLSVVSNVVSVDDDDDPVVNVVSSLCSLLSSLLSLLVSLLRPAVLVVSLVVSLVSNLVSLLSCLQRRQDQLVVSLVSLLSSLVSSLVSLLVNQVPDPDDDPDPPCVPQPHSVNRSVVSNVSSNVSSVVSSVSSCVVNVVVVVVQVVLDDPPDGNDDWPDADPVGTD

Sequence (216 aa):
MFLQRRVGLFGLTGFALGGTFLVFRVIVSLATSEPDLLLHPSMILHLAGSLMLLTSWALCRTGAWPRRSVEALESTSLLASAAAYAGMGYFIPAIAQPEMIMLLAMTLAVMARAVLVPSAPKRTALLTALVGVPIAAVGYFVHASSTQALPSPLLDDGYTPAAVATSTAVWWLLTTVLATVTSQVIYGLRQEIRQARRLGQYSLEKKLGEGGMGVV

Secondary structure (DSSP, 8-state):
-HHHHHHHHHHHHHHHHHHHHHHHHHHHHHHTT-GGGGGSHHHHHHHHHHHHHHHHHHHHTSS---HHHHHHHHHHHHHHHHHHHHHHHHTS-GGG-HHHHHHHHHHHHHHHHHHHS---HHHHHHHHHHHHHHHHHHHHHHHHH--S--S-TTSTTT--HHHHHHHHHHHHHHHHHHHHHHHHHHHHHHHHHHHHTEETTEE------EETTEE-

=== Feature glossary ===
The record interleaves many kinds of information about one protein. Here is each kind framed as the question it answers.

Q: What are the backbone torsion angles?
A: φ (phi) and ψ (psi) are the two rotatable backbone dihedrals per residue: φ is the C(i-1)–N–Cα–C torsion, ψ is the N–Cα–C–N(i+1) torsion, both in degrees on (−180°, 180°]. α-helical residues cluster near (−60°, −45°); β-strand residues near (−120°, +130°). A Ramachandran plot is simply a scatter of (φ, ψ) for every residue.

Q: What is the amino-acid chain?
A: This is the polypeptide sequence — one letter per residue, N-terminus first. Length ranges from a few dozen residues for small domains to over a thousand for large multi-domain proteins.

Q: How mobile is each atom in the crystal?
A: For experimental (PDB) structures, the B-factor (temperature factor) quantifies the positional spread of each atom in the crystal — a combination of thermal vibration and static disorder — in units of Å². High B-factors mark flexible loops or poorly resolved regions; low B-factors mark the rigid, well-ordered core.

Q: Are the domains correctly placed relative to each other?
A: Predicted Aligned Error (PAE) is an AlphaFold confidence matrix: entry (i, j) is the expected error in the position of residue j, in ångströms, when the prediction is superimposed on the true structure at residue i. Low PAE within a block of residues means that block is internally rigid and well-predicted; high PAE between two blocks means their relative placement is uncertain even if each block individually is confident.

Q: How confident is the AlphaFold model at each residue?
A: pLDDT is the predicted lDDT-Cα score: AlphaFold's confidence that the local environment of each residue (all inter-atomic distances within 15 Å) is correctly placed. It is a per-residue number between 0 and 100, with higher meaning more reliable.

Q: What family and function is it annotated with?
A: Functional annotations link the protein to curated databases. InterPro entries identify conserved domains and families by matching the sequence against member-database signatures (Pfam, PROSITE, CDD, …). Gene Ontology (GO) terms describe molecular function, biological process, and cellular component in a controlled vocabulary. CATH places the structure in a hierarchical fold classification (Class/Architecture/Topology/Homologous-superfamily). The organism is the source species.

Q: How big and how compact is the whole molecule?
A: Three whole-structure scalars: the radius of gyration (RMS distance of Cα from centroid, in Å), the count of Cα–Cα contacts (pairs closer than 8 Å and separated by more than four residues in sequence — i.e. tertiary, not local, contacts), and the bounding-box dimensions. Together they distinguish compact globular folds from extended fibres or disordered chains.

Q: What known structures does this most resemble?
A: The Foldseek neighbor list gives the closest experimentally determined structures in the PDB, ranked by structural alignment. TM-score near 1 means near-identical fold; near 0.3 means only rough topology match. This is how one finds what a novel AlphaFold prediction most resembles in the solved-structure universe.

Q: Which residues are buried vs exposed?
A: SASA measures how much of the protein is reachable by solvent. It is computed by rolling a water-sized probe over the atomic surface and summing the exposed area (Å²). Per-residue SASA distinguishes core (buried, low SASA) from surface (exposed, high SASA) residues; total SASA is a whole-molecule size measure.

Q: Which residues are in helices, strands, or loops?
A: Eight-state secondary structure (DSSP): H is the canonical α-helix, G the tighter 3₁₀-helix, I the wider π-helix; E/B are β-structure, T and S are turns and bends, and '-' is everything else. DSSP derives these from the pattern of main-chain N–H···O=C hydrogen bonds, not from the sequence.

Q: Where is each backbone atom in 3D?
A: Structure coordinates are given as an mmCIF _atom_site loop: one row per atom with element, residue name, chain id, sequence number, and x/y/z position in Å. Only the four main-chain atoms per residue are included here; side chains are omitted to keep the record compact.

Q: What if only a Cα trace is available?
A: Three-state secondary structure (P-SEA) collapses the eight DSSP classes into helix (a), strand (b), and coil (c). P-SEA assigns these from Cα geometry alone — distances and angles — without requiring backbone oxygens, so it works on any Cα trace.

Q: What do the rendered images show?
A: The six renders are orthographic views along the three Cartesian axes in both directions. Representation (cartoon, sticks, or surface) and color scheme (sequence-rainbow or by-chain) vary across proteins so the training set covers all the common visualization conventions.

Q: What does the local fold look like, residue by residue?
A: Foldseek's 3Di representation compresses backbone geometry into a per-residue letter drawn from a learned twenty-state alphabet. It captures the tertiary interaction pattern around each residue — which residues are packed against it in space, regardless of where they are in sequence.

Q: What do the diagnostic plots show?
A: The contact map is a binary N×N matrix image: pixel (i, j) is dark where Cα_i and Cα_j are within 8 Å and |i−j|>4. Because the |i−j|>4 filter removes local helical contacts, off-diagonal stripes parallel to the main diagonal indicate parallel β-sheets; stripes perpendicular to it indicate antiparallel β-sheets. The Ramachandran plot scatters every residue's (φ, ψ) pair against the sterically allowed regions. The PAE heatmap renders the predicted-aligned-error matrix.